Protein AF-A0A0F5JV69-F1 (afdb_monomer_lite)

Sequence (349 aa):
MDEPIENAELAGDNQPEMTLREELEKNLDEIRGRQESEADSSGSANNTAEEEGEQRQQKPVTTESPADKSVADQPDKTVAPTPAAKAPESWSAAEKTVWEKIPPEAQAAIARREADIHRGFEKMGQDAAAGRKFNEAINPYLPIIRAEGGDPVRAVSDLLNTAYVLRTATPERKVALFNQIAQQYNVDLSQVAQYQPRQVDPEVLHLRQQLEQVQGHLAGQHQEQVQHTQAEINRQIQAFSSDPKNEFFDQVREHMGVLIANNLASNLEQAYEQACYANPEVRSMLEQRSAAAAEAKRQEDARVKANAKRRAGSSINGSPGANVPSPAGNQNLSLRDELRANLRAATAS

Foldseek 3Di:
DDDDDDDDDDDDPPPPPDPPVNVVVVVVVVVVVVVVVVVPPPDDDDDDDDDDDDDDDDDDDDDDDDDDDDDDDDDDPPPDDDPQAQDDPPDDPVVNVCSVVDDSVVSVVVNVVSVVVVVVVVVVVVVVVVVVVLCVVCVVVVVVCVVVVHDSVVVVVVVVVLVVCCPPPDPVSVVVSVVVVCVVVVNDVVVVVVDDPPPDPVVVVVVVVVVVVVVVVVVVVVVVVVVVVVVVVVVVLVVLCPDPVLVCCVVQVVQLVVCVVVVVDPDSVRSSVVSCCVDPVSVVVVVVVVVVVVVVVVVVVVVVVVVVVVVVVVVPDDDDDDDDDDDDDDPDDDPVVVVVVVVVVVVPD

Organism: NCBI:txid28092

Radius of gyration: 51.51 Å; chains: 1; bounding box: 136×101×128 Å

pLDDT: mean 75.99, std 22.43, range [24.91, 96.88]

Structure (mmCIF, N/CA/C/O backbone):
data_AF-A0A0F5JV69-F1
#
_entry.id   AF-A0A0F5JV69-F1
#
loop_
_atom_site.group_PDB
_atom_site.id
_atom_site.type_symbol
_atom_site.label_atom_id
_atom_site.label_alt_id
_atom_site.label_comp_id
_atom_site.label_asym_id
_atom_site.label_entity_id
_atom_site.label_seq_id
_atom_site.pdbx_PDB_ins_code
_atom_site.Cartn_x
_atom_site.Cartn_y
_atom_site.Cartn_z
_atom_site.occupancy
_atom_site.B_iso_or_equiv
_atom_site.auth_seq_id
_atom_site.auth_comp_id
_atom_site.auth_asym_id
_atom_site.auth_atom_id
_atom_site.pdbx_PDB_model_num
ATOM 1 N N . MET A 1 1 ? -38.560 -57.505 -4.859 1.00 43.22 1 MET A N 1
ATOM 2 C CA . MET A 1 1 ? -37.185 -56.979 -4.746 1.00 43.22 1 MET A CA 1
ATOM 3 C C . MET A 1 1 ? -37.320 -55.696 -3.934 1.00 43.22 1 MET A C 1
ATOM 5 O O . MET A 1 1 ? -37.397 -54.633 -4.525 1.00 43.22 1 MET A O 1
ATOM 9 N N . ASP A 1 2 ? -37.677 -55.700 -2.651 1.00 37.22 2 ASP A N 1
ATOM 10 C CA . ASP A 1 2 ? -37.188 -56.452 -1.479 1.00 37.22 2 ASP A CA 1
ATOM 11 C C . ASP A 1 2 ? -35.676 -56.349 -1.240 1.00 37.22 2 ASP A C 1
ATOM 13 O O . ASP A 1 2 ? -34.920 -57.152 -1.779 1.00 37.22 2 ASP A O 1
ATOM 17 N N . GLU A 1 3 ? -35.358 -55.336 -0.412 1.00 41.16 3 GLU A N 1
ATOM 18 C CA . GLU A 1 3 ? -34.349 -55.238 0.666 1.00 41.16 3 GLU A CA 1
ATOM 19 C C . GLU A 1 3 ? -32.828 -55.300 0.376 1.00 41.16 3 GLU A C 1
ATOM 21 O O . GLU A 1 3 ? -32.417 -55.917 -0.604 1.00 41.16 3 GLU A O 1
ATOM 26 N N . PRO A 1 4 ? -31.950 -54.781 1.280 1.00 49.47 4 PRO A N 1
ATOM 27 C CA . PRO A 1 4 ? -32.141 -53.792 2.363 1.00 49.47 4 PRO A CA 1
ATOM 28 C C . PRO A 1 4 ? -30.984 -52.761 2.533 1.00 49.47 4 PRO A C 1
ATOM 30 O O . PRO A 1 4 ? -30.012 -52.708 1.788 1.00 49.47 4 PRO A O 1
ATOM 33 N N . ILE A 1 5 ? -31.176 -51.926 3.557 1.00 48.12 5 ILE A N 1
ATOM 34 C CA . ILE A 1 5 ? -30.389 -50.824 4.133 1.00 48.12 5 ILE A CA 1
ATOM 35 C C . ILE A 1 5 ? -28.997 -51.267 4.624 1.00 48.12 5 ILE A C 1
ATOM 37 O O . ILE A 1 5 ? -28.902 -52.286 5.303 1.00 48.12 5 ILE A O 1
ATOM 41 N N . GLU A 1 6 ? -27.963 -50.433 4.444 1.00 41.91 6 GLU A N 1
ATOM 42 C CA . GLU A 1 6 ? -26.776 -50.478 5.310 1.00 41.91 6 GLU A CA 1
ATOM 43 C C . GLU A 1 6 ? -26.309 -49.068 5.712 1.00 41.91 6 GLU A C 1
ATOM 45 O O . GLU A 1 6 ? -26.100 -48.176 4.888 1.00 41.91 6 GLU A O 1
ATOM 50 N N . ASN A 1 7 ? -26.240 -48.885 7.031 1.00 40.28 7 ASN A N 1
ATOM 51 C CA . ASN A 1 7 ? -25.798 -47.705 7.762 1.00 40.28 7 ASN A CA 1
ATOM 52 C C . ASN A 1 7 ? -24.326 -47.377 7.478 1.00 40.28 7 ASN A C 1
ATOM 54 O O . ASN A 1 7 ? -23.484 -48.269 7.512 1.00 40.28 7 ASN A O 1
ATOM 58 N N . ALA A 1 8 ? -23.994 -46.091 7.363 1.00 39.00 8 ALA A N 1
ATOM 59 C CA . ALA A 1 8 ? -22.624 -45.612 7.535 1.00 39.00 8 ALA A CA 1
ATOM 60 C C . ALA A 1 8 ? -22.608 -44.492 8.583 1.00 39.00 8 ALA A C 1
ATOM 62 O O . ALA A 1 8 ? -22.725 -43.308 8.271 1.00 39.00 8 ALA A O 1
ATOM 63 N N . GLU A 1 9 ? -22.496 -44.905 9.842 1.00 37.09 9 GLU A N 1
ATOM 64 C CA . GLU A 1 9 ? -22.115 -44.065 10.973 1.00 37.09 9 GLU A CA 1
ATOM 65 C C . GLU A 1 9 ? -20.653 -44.390 11.340 1.00 37.09 9 GLU A C 1
ATOM 67 O O . GLU A 1 9 ? -20.266 -45.557 11.325 1.00 37.09 9 GLU A O 1
ATOM 72 N N . LEU A 1 10 ? -19.891 -43.349 11.707 1.00 37.12 10 LEU A N 1
ATOM 73 C CA . LEU A 1 10 ? -18.581 -43.348 12.393 1.00 37.12 10 LEU A CA 1
ATOM 74 C C . LEU A 1 10 ? -17.304 -43.742 11.622 1.00 37.12 10 LEU A C 1
ATOM 76 O O . LEU A 1 10 ? -16.984 -44.913 11.469 1.00 37.12 10 LEU A O 1
ATOM 80 N N . ALA A 1 11 ? -16.487 -42.726 11.316 1.00 36.19 11 ALA A N 1
ATOM 81 C CA . ALA A 1 11 ? -15.060 -42.599 11.681 1.00 36.19 11 ALA A CA 1
ATOM 82 C C . ALA A 1 11 ? -14.537 -41.325 10.980 1.00 36.19 11 ALA A C 1
ATOM 84 O O . ALA A 1 11 ? -14.525 -41.248 9.762 1.00 36.19 11 ALA A O 1
ATOM 85 N N . GLY A 1 12 ? -14.222 -40.223 11.660 1.00 33.22 12 GLY A N 1
ATOM 86 C CA . GLY A 1 12 ? -13.137 -40.193 12.630 1.00 33.22 12 GLY A CA 1
ATOM 87 C C . GLY A 1 12 ? -11.807 -40.388 11.903 1.00 33.22 12 GLY A C 1
ATOM 88 O O . GLY A 1 12 ? -11.137 -41.380 12.166 1.00 33.22 12 GLY A O 1
ATOM 89 N N . ASP A 1 13 ? -11.460 -39.495 10.969 1.00 36.66 13 ASP A N 1
ATOM 90 C CA . ASP A 1 13 ? -10.144 -39.477 10.317 1.00 36.66 13 ASP A CA 1
ATOM 91 C C . ASP A 1 13 ? -9.103 -38.985 11.334 1.00 36.66 13 ASP A C 1
ATOM 93 O O . ASP A 1 13 ? -8.670 -37.838 11.347 1.00 36.66 13 ASP A O 1
ATOM 97 N N . ASN A 1 14 ? -8.800 -39.859 12.291 1.00 43.66 14 ASN A N 1
ATOM 98 C CA . ASN A 1 14 ? -7.673 -39.748 13.195 1.00 43.66 14 ASN A CA 1
ATOM 99 C C . ASN A 1 14 ? -6.523 -40.517 12.539 1.00 43.66 14 ASN A C 1
ATOM 101 O O . ASN A 1 14 ? -6.191 -41.632 12.946 1.00 43.66 14 ASN A O 1
ATOM 105 N N . GLN A 1 15 ? -5.969 -39.947 11.465 1.00 42.88 15 GLN A N 1
ATOM 106 C CA . GLN A 1 15 ? -4.631 -40.330 11.032 1.00 42.88 15 GLN A CA 1
ATOM 107 C C . GLN A 1 15 ? -3.688 -39.973 12.186 1.00 42.88 15 GLN A C 1
ATOM 109 O O . GLN A 1 15 ? -3.739 -38.834 12.657 1.00 42.88 15 GLN A O 1
ATOM 114 N N . PRO A 1 16 ? -2.858 -40.906 12.682 1.00 49.44 16 PRO A N 1
ATOM 115 C CA . PRO A 1 16 ? -1.854 -40.550 13.668 1.00 49.44 16 PRO A CA 1
ATOM 116 C C . PRO A 1 16 ? -0.954 -39.501 13.018 1.00 49.44 16 PRO A C 1
ATOM 118 O O . PRO A 1 16 ? -0.327 -39.783 11.998 1.00 49.44 16 PRO A O 1
ATOM 121 N N . GLU A 1 17 ? -0.940 -38.281 13.560 1.00 47.28 17 GLU A N 1
ATOM 122 C CA . GLU A 1 17 ? 0.010 -37.259 13.133 1.00 47.28 17 GLU A CA 1
ATOM 123 C C . GLU A 1 17 ? 1.410 -37.863 13.262 1.00 47.28 17 GLU A C 1
ATOM 125 O O . GLU A 1 17 ? 1.901 -38.093 14.372 1.00 47.28 17 GLU A O 1
ATOM 130 N N . MET A 1 18 ? 2.021 -38.202 12.123 1.00 55.84 18 MET A N 1
ATOM 131 C CA . MET A 1 18 ? 3.407 -38.644 12.086 1.00 55.84 18 MET A CA 1
ATOM 132 C C . MET A 1 18 ? 4.217 -37.544 12.749 1.00 55.84 18 MET A C 1
ATOM 134 O O . MET A 1 18 ? 4.166 -36.380 12.349 1.00 55.84 18 MET A O 1
ATOM 138 N N . THR A 1 19 ? 4.920 -37.895 13.821 1.00 72.31 19 THR A N 1
ATOM 139 C CA . THR A 1 19 ? 5.733 -36.903 14.514 1.00 72.31 19 THR A CA 1
ATOM 140 C C . THR A 1 19 ? 6.763 -36.363 13.523 1.00 72.31 19 THR A C 1
ATOM 142 O O . THR A 1 19 ? 7.304 -37.125 12.726 1.00 72.31 19 THR A O 1
ATOM 145 N N . LEU A 1 20 ? 7.066 -35.062 13.580 1.00 58.81 20 LEU A N 1
ATOM 146 C CA . LEU A 1 20 ? 8.027 -34.376 12.691 1.00 58.81 20 LEU A CA 1
ATOM 147 C C . LEU A 1 20 ? 9.348 -35.140 12.482 1.00 58.81 20 LEU A C 1
ATOM 149 O O . LEU A 1 20 ? 10.023 -34.980 11.470 1.00 58.81 20 LEU A O 1
ATOM 153 N N . ARG A 1 21 ? 9.727 -35.978 13.450 1.00 62.47 21 ARG A N 1
ATOM 154 C CA . ARG A 1 21 ? 10.909 -36.833 13.398 1.00 62.47 21 ARG A CA 1
ATOM 155 C C . ARG A 1 21 ? 10.786 -37.983 12.393 1.00 62.47 21 ARG A C 1
ATOM 157 O O . ARG A 1 21 ? 11.752 -38.268 11.701 1.00 62.47 21 ARG A O 1
ATOM 164 N N . GLU A 1 22 ? 9.617 -38.597 12.299 1.00 70.50 22 GLU A N 1
ATOM 165 C CA . GLU A 1 22 ? 9.311 -39.715 11.400 1.00 70.50 22 GLU A CA 1
ATOM 166 C C . GLU A 1 22 ? 9.183 -39.230 9.944 1.00 70.50 22 GLU A C 1
ATOM 168 O O . GLU A 1 22 ? 9.648 -39.880 9.009 1.00 70.50 22 GLU A O 1
ATOM 173 N N . GLU A 1 23 ? 8.662 -38.013 9.753 1.00 72.75 23 GLU A N 1
ATOM 174 C CA . GLU A 1 23 ? 8.606 -37.350 8.445 1.00 72.75 23 GLU A CA 1
ATOM 175 C C . GLU A 1 23 ? 9.997 -36.909 7.951 1.00 72.75 23 GLU A C 1
ATOM 177 O O . GLU A 1 23 ? 10.306 -37.010 6.761 1.00 72.75 23 GLU A O 1
ATOM 182 N N . LEU A 1 24 ? 10.877 -36.474 8.859 1.00 69.38 24 LEU A N 1
ATOM 183 C CA . LEU A 1 24 ? 12.274 -36.161 8.539 1.00 69.38 24 LEU A CA 1
ATOM 184 C C . LEU A 1 24 ? 13.087 -37.411 8.184 1.00 69.38 24 LEU A C 1
ATOM 186 O O . LEU A 1 24 ? 13.913 -37.354 7.276 1.00 69.38 24 LEU A O 1
ATOM 190 N N . GLU A 1 25 ? 12.850 -38.529 8.869 1.00 76.44 25 GLU A N 1
ATOM 191 C CA . GLU A 1 25 ? 13.556 -39.790 8.618 1.00 76.44 25 GLU A CA 1
ATOM 192 C C . GLU A 1 25 ? 13.171 -40.370 7.247 1.00 76.44 25 GLU A C 1
ATOM 194 O O . GLU A 1 25 ? 14.045 -40.696 6.446 1.00 76.44 25 GLU A O 1
ATOM 199 N N . LYS A 1 26 ? 11.878 -40.330 6.895 1.00 76.00 26 LYS A N 1
ATOM 200 C CA . LYS A 1 26 ? 11.390 -40.735 5.569 1.00 76.00 26 LYS A CA 1
ATOM 201 C C . LYS A 1 26 ? 11.943 -39.867 4.430 1.00 76.00 26 LYS A C 1
ATOM 203 O O . LYS A 1 26 ? 12.357 -40.393 3.399 1.00 76.00 26 LYS A O 1
ATOM 208 N N . ASN A 1 27 ? 11.988 -38.546 4.617 1.00 74.06 27 ASN A N 1
ATOM 209 C CA . ASN A 1 27 ? 12.562 -37.635 3.621 1.00 74.06 27 ASN A CA 1
ATOM 210 C C . ASN A 1 27 ? 14.077 -37.844 3.449 1.00 74.06 27 ASN A C 1
ATOM 212 O O . ASN A 1 27 ? 14.602 -37.701 2.345 1.00 74.06 27 ASN A O 1
ATOM 216 N N . LEU A 1 28 ? 14.793 -38.193 4.522 1.00 77.38 28 LEU A N 1
ATOM 217 C CA . LEU A 1 28 ? 16.230 -38.453 4.455 1.00 77.38 28 LEU A CA 1
ATOM 218 C C . LEU A 1 28 ? 16.539 -39.770 3.728 1.00 77.38 28 LEU A C 1
ATOM 220 O O . LEU A 1 28 ? 17.477 -39.815 2.928 1.00 77.38 28 LEU A O 1
ATOM 224 N N . ASP A 1 29 ? 15.729 -40.806 3.947 1.00 75.44 29 ASP A N 1
ATOM 225 C CA . ASP A 1 29 ? 15.858 -42.084 3.243 1.00 75.44 29 ASP A CA 1
ATOM 226 C C . ASP A 1 29 ? 15.538 -41.957 1.742 1.00 75.44 29 ASP A C 1
ATOM 228 O O . ASP A 1 29 ? 16.239 -42.543 0.914 1.00 75.44 29 ASP A O 1
ATOM 232 N N . GLU A 1 30 ? 14.567 -41.121 1.352 1.00 74.50 30 GLU A N 1
ATOM 233 C CA . GLU A 1 30 ? 14.290 -40.824 -0.065 1.00 74.50 30 GLU A CA 1
ATOM 234 C C . GLU A 1 30 ? 15.450 -40.090 -0.759 1.00 74.50 30 GLU A C 1
ATOM 236 O O . GLU A 1 30 ? 15.783 -40.386 -1.912 1.00 74.50 30 GLU A O 1
ATOM 241 N N . ILE A 1 31 ? 16.115 -39.164 -0.060 1.00 71.44 31 ILE A N 1
ATOM 242 C CA . ILE A 1 31 ? 17.292 -38.458 -0.590 1.00 71.44 31 ILE A CA 1
ATOM 243 C C . ILE A 1 31 ? 18.477 -39.420 -0.736 1.00 71.44 31 ILE A C 1
ATOM 245 O O . ILE A 1 31 ? 19.193 -39.372 -1.741 1.00 71.44 31 ILE A O 1
ATOM 249 N N . ARG A 1 32 ? 18.662 -40.330 0.226 1.00 72.62 32 ARG A N 1
ATOM 250 C CA . ARG A 1 32 ? 19.730 -41.334 0.187 1.00 72.62 32 ARG A CA 1
ATOM 251 C C . ARG A 1 32 ? 19.536 -42.336 -0.950 1.00 72.62 32 ARG A C 1
ATOM 253 O O . ARG A 1 32 ? 20.484 -42.598 -1.687 1.00 72.62 32 ARG A O 1
ATOM 260 N N . GLY A 1 33 ? 18.306 -42.814 -1.152 1.00 63.38 33 GLY A N 1
ATOM 261 C CA . GLY A 1 33 ? 17.970 -43.702 -2.269 1.00 63.38 33 GLY A CA 1
ATOM 262 C C . GLY A 1 33 ? 18.190 -43.052 -3.639 1.00 63.38 33 GLY A C 1
ATOM 263 O O . GLY A 1 33 ? 18.584 -43.723 -4.592 1.00 63.38 33 GLY A O 1
ATOM 264 N N . ARG A 1 34 ? 18.015 -41.727 -3.740 1.00 65.38 34 ARG A N 1
ATOM 265 C CA . ARG A 1 34 ? 18.288 -40.979 -4.974 1.00 65.38 34 ARG A CA 1
ATOM 266 C C . ARG A 1 34 ? 19.793 -40.792 -5.221 1.00 65.38 34 ARG A C 1
ATOM 268 O O . ARG A 1 34 ? 20.224 -40.922 -6.365 1.00 65.38 34 ARG A O 1
ATOM 275 N N . GLN A 1 35 ? 20.603 -40.593 -4.177 1.00 53.72 35 GLN A N 1
ATOM 276 C CA . GLN A 1 35 ? 22.065 -40.507 -4.307 1.00 53.72 35 GLN A CA 1
ATOM 277 C C . GLN A 1 35 ? 22.728 -41.838 -4.691 1.00 53.72 35 GLN A C 1
ATOM 279 O O . GLN A 1 35 ? 23.684 -41.831 -5.465 1.00 53.72 35 GLN A O 1
ATOM 284 N N . GLU A 1 36 ? 22.221 -42.976 -4.210 1.00 52.22 36 GLU A N 1
ATOM 285 C CA . GLU A 1 36 ? 22.741 -44.291 -4.619 1.00 52.22 36 GLU A CA 1
ATOM 286 C C . GLU A 1 36 ? 22.400 -44.612 -6.086 1.00 52.22 36 GLU A C 1
ATOM 288 O O . GLU A 1 36 ? 23.199 -45.242 -6.774 1.00 52.22 36 GLU A O 1
ATOM 293 N N . SER A 1 37 ? 21.284 -44.088 -6.614 1.00 49.53 37 SER A N 1
ATOM 294 C CA . SER A 1 37 ? 20.909 -44.253 -8.030 1.00 49.53 37 SER A CA 1
ATOM 295 C C . SER A 1 37 ? 21.714 -43.391 -9.019 1.00 49.53 37 SER A C 1
ATOM 297 O O . SER A 1 37 ? 21.803 -43.734 -10.196 1.00 49.53 37 SER A O 1
ATOM 299 N N . GLU A 1 38 ? 22.338 -42.299 -8.562 1.00 48.31 38 GLU A N 1
ATOM 300 C CA . GLU A 1 38 ? 23.159 -41.411 -9.406 1.00 48.31 38 GLU A CA 1
ATOM 301 C C . GLU A 1 38 ? 24.642 -41.825 -9.463 1.00 48.31 38 GLU A C 1
ATOM 303 O O . GLU A 1 38 ? 25.359 -41.422 -10.382 1.00 48.31 38 GLU A O 1
ATOM 308 N N . ALA A 1 39 ? 25.108 -42.670 -8.535 1.00 42.69 39 ALA A N 1
ATOM 309 C CA . ALA A 1 39 ? 26.498 -43.131 -8.488 1.00 42.69 39 ALA A CA 1
ATOM 310 C C . ALA A 1 39 ? 26.830 -44.240 -9.513 1.00 42.69 39 ALA A C 1
ATOM 312 O O . ALA A 1 39 ? 27.995 -44.387 -9.876 1.00 42.69 39 ALA A O 1
ATOM 313 N N . ASP A 1 40 ? 25.832 -44.965 -10.034 1.00 42.12 40 ASP A N 1
ATOM 314 C CA . ASP A 1 40 ? 26.028 -46.081 -10.981 1.00 42.12 40 ASP A CA 1
ATOM 315 C C . ASP A 1 40 ? 25.957 -45.677 -12.473 1.00 42.12 40 ASP A C 1
ATOM 317 O O . ASP A 1 40 ? 26.168 -46.510 -13.355 1.00 42.12 40 ASP A O 1
ATOM 321 N N . SER A 1 41 ? 25.701 -44.400 -12.800 1.00 41.44 41 SER A N 1
ATOM 322 C CA . SER A 1 41 ? 25.487 -43.957 -14.195 1.00 41.44 41 SER A CA 1
ATOM 323 C C . SER A 1 41 ? 26.636 -43.148 -14.827 1.00 41.44 41 SER A C 1
ATOM 325 O O . SER A 1 41 ? 26.516 -42.740 -15.984 1.00 41.44 41 SER A O 1
ATOM 327 N N . SER A 1 42 ? 27.761 -42.920 -14.139 1.00 37.41 42 SER A N 1
ATOM 328 C CA . SER A 1 42 ? 28.907 -42.179 -14.704 1.00 37.41 42 SER A CA 1
ATOM 329 C C . SER A 1 42 ? 30.132 -43.075 -14.870 1.00 37.41 42 SER A C 1
ATOM 331 O O . SER A 1 42 ? 31.095 -43.028 -14.108 1.00 37.41 42 SER A O 1
ATOM 333 N N . GLY A 1 43 ? 30.078 -43.928 -15.890 1.00 37.75 43 GLY A N 1
ATOM 334 C CA . GLY A 1 43 ? 31.174 -44.817 -16.245 1.00 37.75 43 GLY A CA 1
ATOM 335 C C . GLY A 1 43 ? 31.104 -45.289 -17.689 1.00 37.75 43 GLY A C 1
ATOM 336 O O . GLY A 1 43 ? 31.003 -46.487 -17.908 1.00 37.75 43 GLY A O 1
ATOM 337 N N . SER A 1 44 ? 31.139 -44.384 -18.679 1.00 30.81 44 SER A N 1
ATOM 338 C CA . SER A 1 44 ? 31.589 -44.721 -20.044 1.00 30.81 44 SER A CA 1
ATOM 339 C C . SER A 1 44 ? 31.694 -43.501 -20.973 1.00 30.81 44 SER A C 1
ATOM 341 O O . SER A 1 44 ? 30.879 -42.592 -20.882 1.00 30.81 44 SER A O 1
ATOM 343 N N . ALA A 1 45 ? 32.624 -43.592 -21.934 1.00 30.30 45 ALA A N 1
ATOM 344 C CA . ALA A 1 45 ? 32.854 -42.742 -23.118 1.00 30.30 45 ALA A CA 1
ATOM 345 C C . ALA A 1 45 ? 33.630 -41.425 -22.871 1.00 30.30 45 ALA A C 1
ATOM 347 O O . ALA A 1 45 ? 33.070 -40.450 -22.393 1.00 30.30 45 ALA A O 1
ATOM 348 N N . ASN A 1 46 ? 34.956 -41.338 -23.031 1.00 30.58 46 ASN A N 1
ATOM 349 C CA . ASN A 1 46 ? 35.892 -41.639 -24.135 1.00 30.58 46 ASN A CA 1
ATOM 350 C C . ASN A 1 46 ? 36.270 -40.394 -24.974 1.00 30.58 46 ASN A C 1
ATOM 352 O O . ASN A 1 46 ? 35.429 -39.689 -25.519 1.00 30.58 46 ASN A O 1
ATOM 356 N N . ASN A 1 47 ? 37.591 -40.217 -25.025 1.00 32.25 47 ASN A N 1
ATOM 357 C CA . ASN A 1 47 ? 38.486 -39.378 -25.821 1.00 32.25 47 ASN A CA 1
ATOM 358 C C . ASN A 1 47 ? 38.025 -38.903 -27.209 1.00 32.25 47 ASN A C 1
ATOM 360 O O . ASN A 1 47 ? 37.442 -39.684 -27.956 1.00 32.25 47 ASN A O 1
ATOM 364 N N . THR A 1 48 ? 38.453 -37.683 -27.581 1.00 26.42 48 THR A N 1
ATOM 365 C CA . THR A 1 48 ? 39.132 -37.229 -28.835 1.00 26.42 48 THR A CA 1
ATOM 366 C C . THR A 1 48 ? 39.262 -35.692 -28.700 1.00 26.42 48 THR A C 1
ATOM 368 O O . THR A 1 48 ? 38.253 -35.040 -28.472 1.00 26.42 48 THR A O 1
ATOM 371 N N . ALA A 1 49 ? 40.431 -35.045 -28.659 1.00 27.22 49 ALA A N 1
ATOM 372 C CA . ALA A 1 49 ? 41.344 -34.775 -29.771 1.00 27.22 49 ALA A CA 1
ATOM 373 C C . ALA A 1 49 ? 42.617 -34.045 -29.266 1.00 27.22 49 ALA A C 1
ATOM 375 O O . ALA A 1 49 ? 42.583 -33.461 -28.188 1.00 27.22 49 ALA A O 1
ATOM 376 N N . GLU A 1 50 ? 43.640 -34.003 -30.133 1.00 28.78 50 GLU A N 1
ATOM 377 C CA . GLU A 1 50 ? 44.826 -33.114 -30.170 1.00 28.78 50 GLU A CA 1
ATOM 378 C C . GLU A 1 50 ? 46.180 -33.718 -29.742 1.00 28.78 50 GLU A C 1
ATOM 380 O O . GLU A 1 50 ? 46.589 -33.667 -28.588 1.00 28.78 50 GLU A O 1
ATOM 385 N N . GLU A 1 51 ? 46.925 -34.194 -30.749 1.00 29.73 51 GLU A N 1
ATOM 386 C CA . GLU A 1 51 ? 48.392 -34.251 -30.766 1.00 29.73 51 GLU A CA 1
ATOM 387 C C . GLU A 1 51 ? 48.900 -33.798 -32.145 1.00 29.73 51 GLU A C 1
ATOM 389 O O . GLU A 1 51 ? 48.632 -34.462 -33.142 1.00 29.73 51 GLU A O 1
ATOM 394 N N . GLU A 1 52 ? 49.653 -32.694 -32.184 1.00 30.09 52 GLU A N 1
ATOM 395 C CA . GLU A 1 52 ? 50.892 -32.543 -32.967 1.00 30.09 52 GLU A CA 1
ATOM 396 C C . GLU A 1 52 ? 51.638 -31.282 -32.478 1.00 30.09 52 GLU A C 1
ATOM 398 O O . GLU A 1 52 ? 51.044 -30.206 -32.410 1.00 30.09 52 GLU A O 1
ATOM 403 N N . GLY A 1 53 ? 52.930 -31.384 -32.130 1.00 26.94 53 GLY A N 1
ATOM 404 C CA . GLY A 1 53 ? 53.761 -30.191 -31.887 1.00 26.94 53 GLY A CA 1
ATOM 405 C C . GLY A 1 53 ? 54.875 -30.308 -30.846 1.00 26.94 53 GLY A C 1
ATOM 406 O O . GLY A 1 53 ? 54.885 -29.608 -29.842 1.00 26.94 53 GLY A O 1
ATOM 407 N N . GLU A 1 54 ? 55.827 -31.185 -31.120 1.00 30.72 54 GLU A N 1
ATOM 408 C CA . GLU A 1 54 ? 57.089 -31.448 -30.427 1.00 30.72 54 GLU A CA 1
ATOM 409 C C . GLU A 1 54 ? 57.967 -30.205 -30.130 1.00 30.72 54 GLU A C 1
ATOM 411 O O . GLU A 1 54 ? 58.262 -29.436 -31.040 1.00 30.72 54 GLU A O 1
ATOM 416 N N . GLN A 1 55 ? 58.502 -30.070 -28.902 1.00 30.97 55 GLN A N 1
ATOM 417 C CA . GLN A 1 55 ? 59.955 -29.914 -28.679 1.00 30.97 55 GLN A CA 1
ATOM 418 C C . GLN A 1 55 ? 60.388 -29.988 -27.201 1.00 30.97 55 GLN A C 1
ATOM 420 O O . GLN A 1 55 ? 59.888 -29.317 -26.303 1.00 30.97 55 GLN A O 1
ATOM 425 N N . ARG A 1 56 ? 61.395 -30.845 -27.005 1.00 30.97 56 ARG A N 1
ATOM 426 C CA . ARG A 1 56 ? 62.142 -31.181 -25.788 1.00 30.97 56 ARG A CA 1
ATOM 427 C C . ARG A 1 56 ? 62.956 -30.008 -25.232 1.00 30.97 56 ARG A C 1
ATOM 429 O O . ARG A 1 56 ? 63.609 -29.313 -26.003 1.00 30.97 56 ARG A O 1
ATOM 436 N N . GLN A 1 57 ? 63.140 -29.987 -23.907 1.00 33.72 57 GLN A N 1
ATOM 437 C CA . GLN A 1 57 ? 64.478 -29.968 -23.292 1.00 33.72 57 GLN A CA 1
ATOM 438 C C . GLN A 1 57 ? 64.453 -30.424 -21.820 1.00 33.72 57 GLN A C 1
ATOM 440 O O . GLN A 1 57 ? 63.419 -30.423 -21.161 1.00 33.72 57 GLN A O 1
ATOM 445 N N . GLN A 1 58 ? 65.589 -30.953 -21.369 1.00 32.88 58 GLN A N 1
ATOM 446 C CA . GLN A 1 58 ? 65.741 -31.943 -20.302 1.00 32.88 58 GLN A CA 1
ATOM 447 C C . GLN A 1 58 ? 66.157 -31.337 -18.942 1.00 32.88 58 GLN A C 1
ATOM 449 O O . GLN A 1 58 ? 66.938 -30.397 -18.884 1.00 32.88 58 GLN A O 1
ATOM 454 N N . LYS A 1 59 ? 65.624 -31.963 -17.878 1.00 36.31 59 LYS A N 1
ATOM 455 C CA . LYS A 1 59 ? 66.143 -32.289 -16.520 1.00 36.31 59 LYS A CA 1
ATOM 456 C C . LYS A 1 59 ? 67.660 -32.076 -16.243 1.00 36.31 59 LYS A C 1
ATOM 458 O O . LYS A 1 59 ? 68.444 -32.226 -17.174 1.00 36.31 59 LYS A O 1
ATOM 463 N N . PRO A 1 60 ? 68.105 -31.891 -14.968 1.00 39.91 60 PRO A N 1
ATOM 464 C CA . PRO A 1 60 ? 67.893 -32.915 -13.931 1.00 39.91 60 PRO A CA 1
ATOM 465 C C . PRO A 1 60 ? 67.649 -32.471 -12.477 1.00 39.91 60 PRO A C 1
ATOM 467 O O . PRO A 1 60 ? 67.919 -31.357 -12.047 1.00 39.91 60 PRO A O 1
ATOM 470 N N . VAL A 1 61 ? 67.130 -33.452 -11.737 1.00 31.88 61 VAL A N 1
ATOM 471 C CA . VAL A 1 61 ? 67.061 -33.564 -10.278 1.00 31.88 61 VAL A CA 1
ATOM 472 C C . VAL A 1 61 ? 68.356 -34.220 -9.797 1.00 31.88 61 VAL A C 1
ATOM 474 O O . VAL A 1 61 ? 68.714 -35.253 -10.358 1.00 31.88 61 VAL A O 1
ATOM 477 N N . THR A 1 62 ? 68.966 -33.704 -8.725 1.00 24.91 62 THR A N 1
ATOM 478 C CA . THR A 1 62 ? 69.791 -34.506 -7.805 1.00 24.91 62 THR A CA 1
ATOM 479 C C . THR A 1 62 ? 69.568 -34.047 -6.365 1.00 24.91 62 THR A C 1
ATOM 481 O O . THR A 1 62 ? 69.714 -32.877 -6.025 1.00 24.91 62 THR A O 1
ATOM 484 N N . THR A 1 63 ? 69.179 -35.027 -5.561 1.00 28.33 63 THR A N 1
ATOM 485 C CA . THR A 1 63 ? 69.095 -35.109 -4.104 1.00 28.33 63 THR A CA 1
ATOM 486 C C . THR A 1 63 ? 70.465 -34.947 -3.443 1.00 28.33 63 THR A C 1
ATOM 488 O O . THR A 1 63 ? 71.397 -35.597 -3.893 1.00 28.33 63 THR A O 1
ATOM 491 N N . GLU A 1 64 ? 70.567 -34.221 -2.324 1.00 32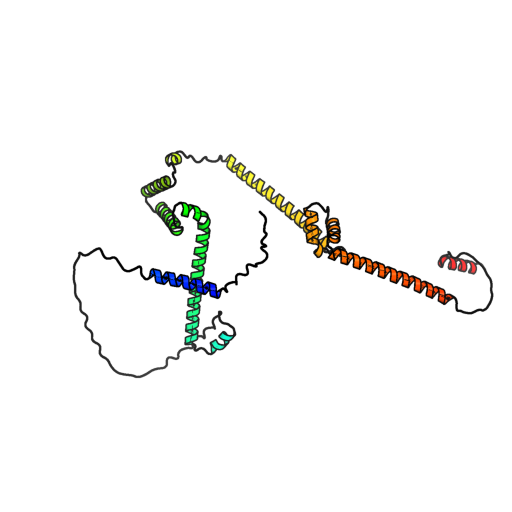.69 64 GLU A N 1
ATOM 492 C CA . GLU A 1 64 ? 71.400 -34.643 -1.183 1.00 32.69 64 GLU A CA 1
ATOM 493 C C . GLU A 1 64 ? 71.061 -33.851 0.092 1.00 32.69 64 GLU A C 1
ATOM 495 O O . GLU A 1 64 ? 71.105 -32.624 0.139 1.00 32.69 64 GLU A O 1
ATOM 500 N N . SER A 1 65 ? 70.689 -34.602 1.128 1.00 31.77 65 SER A N 1
ATOM 501 C CA . SER A 1 65 ? 70.723 -34.201 2.534 1.00 31.77 65 SER A CA 1
ATOM 502 C C . SER A 1 65 ? 72.117 -34.519 3.086 1.00 31.77 65 SER A C 1
ATOM 504 O O . SER A 1 65 ? 72.755 -35.458 2.606 1.00 31.77 65 SER A O 1
ATOM 506 N N . PRO A 1 66 ? 72.565 -33.818 4.136 1.00 31.92 66 PRO A N 1
ATOM 507 C CA . PRO A 1 66 ? 72.880 -34.571 5.349 1.00 31.92 66 PRO A CA 1
ATOM 508 C C . PRO A 1 66 ? 72.361 -33.920 6.644 1.00 31.92 66 PRO A C 1
ATOM 510 O O . PRO A 1 66 ? 72.414 -32.706 6.834 1.00 31.92 66 PRO A O 1
ATOM 513 N N . ALA A 1 67 ? 71.900 -34.789 7.548 1.00 30.12 67 ALA A N 1
ATOM 514 C CA . ALA A 1 67 ? 71.807 -34.590 9.000 1.00 30.12 67 ALA A CA 1
ATOM 515 C C . ALA A 1 67 ? 73.218 -34.299 9.596 1.00 30.12 67 ALA A C 1
ATOM 517 O O . ALA A 1 67 ? 74.214 -34.531 8.923 1.00 30.12 67 ALA A O 1
ATOM 518 N N . ASP A 1 68 ? 73.470 -33.828 10.820 1.00 30.31 68 ASP A N 1
ATOM 519 C CA . ASP A 1 68 ? 72.817 -33.983 12.122 1.00 30.31 68 ASP A CA 1
ATOM 520 C C . ASP A 1 68 ? 73.593 -33.111 13.161 1.00 30.31 68 ASP A C 1
ATOM 522 O O . ASP A 1 68 ? 74.771 -32.817 12.960 1.00 30.31 68 ASP A O 1
ATOM 526 N N . LYS A 1 69 ? 72.959 -32.843 14.316 1.00 31.02 69 LYS A N 1
ATOM 527 C CA . LYS A 1 69 ? 73.486 -32.408 15.640 1.00 31.02 69 LYS A CA 1
ATOM 528 C C . LYS A 1 69 ? 73.942 -30.952 15.836 1.00 31.02 69 LYS A C 1
ATOM 530 O O . LYS A 1 69 ? 75.057 -30.578 15.507 1.00 31.02 69 LYS A O 1
ATOM 535 N N . SER A 1 70 ? 73.202 -30.182 16.637 1.00 27.14 70 SER A N 1
ATOM 536 C CA . SER A 1 70 ? 73.227 -30.309 18.105 1.00 27.14 70 SER A CA 1
ATOM 537 C C . SER A 1 70 ? 72.305 -29.287 18.779 1.00 27.14 70 SER A C 1
ATOM 539 O O . SER A 1 70 ? 72.224 -28.126 18.397 1.00 27.14 70 SER A O 1
ATOM 541 N N . VAL A 1 71 ? 71.651 -29.796 19.815 1.00 36.03 71 VAL A N 1
ATOM 542 C CA . VAL A 1 71 ? 70.833 -29.182 20.865 1.00 36.03 71 VAL A CA 1
ATOM 543 C C . VAL A 1 71 ? 71.540 -28.042 21.624 1.00 36.03 71 VAL A C 1
ATOM 545 O O . VAL A 1 71 ? 72.769 -28.041 21.707 1.00 36.03 71 VAL A O 1
ATOM 548 N N . ALA A 1 72 ? 70.697 -27.213 22.268 1.00 31.81 72 ALA A N 1
ATOM 549 C CA . ALA A 1 72 ? 70.907 -26.160 23.282 1.00 31.81 72 ALA A CA 1
ATOM 550 C C . ALA A 1 72 ? 70.768 -24.744 22.687 1.00 31.81 72 ALA A C 1
ATOM 552 O O . ALA A 1 72 ? 71.416 -24.421 21.705 1.00 31.81 72 ALA A O 1
ATOM 553 N N . ASP A 1 73 ? 69.937 -23.830 23.177 1.00 30.11 73 ASP A N 1
ATOM 554 C CA . ASP A 1 73 ? 69.231 -23.710 24.449 1.00 30.11 73 ASP A CA 1
ATOM 555 C C . ASP A 1 73 ? 68.090 -22.690 24.244 1.00 30.11 73 ASP A C 1
ATOM 557 O O . ASP A 1 73 ? 68.204 -21.787 23.407 1.00 30.11 73 ASP A O 1
ATOM 561 N N . GLN A 1 74 ? 66.981 -22.834 24.969 1.00 33.88 74 GLN A N 1
ATOM 562 C CA . GLN A 1 74 ? 65.931 -21.811 24.991 1.00 33.88 74 GLN A CA 1
ATOM 563 C C . GLN A 1 74 ? 66.470 -20.532 25.645 1.00 33.88 74 GLN A C 1
ATOM 565 O O . GLN A 1 74 ? 67.211 -20.586 26.624 1.00 33.88 74 GLN A O 1
ATOM 570 N N . PRO A 1 75 ? 65.951 -19.374 25.222 1.00 36.88 75 PRO A N 1
ATOM 571 C CA . PRO A 1 75 ? 65.359 -18.512 26.224 1.00 36.88 75 PRO A CA 1
ATOM 572 C C . PRO A 1 75 ? 63.883 -18.329 25.901 1.00 36.88 75 PRO A C 1
ATOM 574 O O . PRO A 1 75 ? 63.499 -17.761 24.877 1.00 36.88 75 PRO A O 1
ATOM 577 N N . ASP A 1 76 ? 63.087 -18.894 26.802 1.00 42.50 76 ASP A N 1
ATOM 578 C CA . ASP A 1 76 ? 61.802 -18.410 27.284 1.00 42.50 76 ASP A CA 1
ATOM 579 C C . ASP A 1 76 ? 61.334 -17.102 26.616 1.00 42.50 76 ASP A C 1
ATOM 581 O O . ASP A 1 76 ? 61.666 -15.989 27.032 1.00 42.50 76 ASP A O 1
ATOM 585 N N . LYS A 1 77 ? 60.547 -17.238 25.543 1.00 39.62 77 LYS A N 1
ATOM 586 C CA . LYS A 1 77 ? 59.617 -16.187 25.142 1.00 39.62 77 LYS A CA 1
ATOM 587 C C . LYS A 1 77 ? 58.301 -16.493 25.823 1.00 39.62 77 LYS A C 1
ATOM 589 O O . LYS A 1 77 ? 57.468 -17.223 25.292 1.00 39.62 77 LYS A O 1
ATOM 594 N N . THR A 1 78 ? 58.155 -15.883 26.993 1.00 35.41 78 THR A N 1
ATOM 595 C CA . THR A 1 78 ? 56.897 -15.572 27.661 1.00 35.41 78 THR A CA 1
ATOM 596 C C . THR A 1 78 ? 55.793 -15.365 26.624 1.00 35.41 78 THR A C 1
ATOM 598 O O . THR A 1 78 ? 55.760 -14.356 25.914 1.00 35.41 78 THR A O 1
ATOM 601 N N . VAL A 1 79 ? 54.898 -16.346 26.516 1.00 42.78 79 VAL A N 1
ATOM 602 C CA . VAL A 1 79 ? 53.644 -16.197 25.782 1.00 42.78 79 VAL A CA 1
ATOM 603 C C . VAL A 1 79 ? 52.845 -15.166 26.565 1.00 42.78 79 VAL A C 1
ATOM 605 O O . VAL A 1 79 ? 52.338 -15.445 27.650 1.00 42.78 79 VAL A O 1
ATOM 608 N N . ALA A 1 80 ? 52.803 -13.938 26.052 1.00 42.78 80 ALA A N 1
ATOM 609 C CA . ALA A 1 80 ? 51.888 -12.925 26.548 1.00 42.78 80 ALA A CA 1
ATOM 610 C C . ALA A 1 80 ? 50.467 -13.524 26.551 1.00 42.78 80 ALA A C 1
ATOM 612 O O . ALA A 1 80 ? 50.099 -14.196 25.581 1.00 42.78 80 ALA A O 1
ATOM 613 N N . PRO A 1 81 ? 49.677 -13.333 27.622 1.00 45.75 81 PRO A N 1
ATOM 614 C CA . PRO A 1 81 ? 48.374 -13.963 27.739 1.00 45.75 81 PRO A CA 1
ATOM 615 C C . PRO A 1 81 ? 47.510 -13.497 26.569 1.00 45.75 81 PRO A C 1
ATOM 617 O O . PRO A 1 81 ? 47.250 -12.305 26.402 1.00 45.75 81 PRO A O 1
ATOM 620 N N . THR A 1 82 ? 47.100 -14.448 25.729 1.00 53.25 82 THR A N 1
ATOM 621 C CA . THR A 1 82 ? 46.069 -14.192 24.723 1.00 53.25 82 THR A CA 1
ATOM 622 C C . THR A 1 82 ? 44.826 -13.752 25.498 1.00 53.25 82 THR A C 1
ATOM 624 O O . THR A 1 82 ? 44.471 -14.439 26.460 1.00 53.25 82 THR A O 1
ATOM 627 N N . PRO A 1 83 ? 44.205 -12.602 25.178 1.00 54.19 83 PRO A N 1
ATOM 628 C CA . PRO A 1 83 ? 43.037 -12.142 25.916 1.00 54.19 83 PRO A CA 1
ATOM 629 C C . PRO A 1 83 ? 41.982 -13.248 25.904 1.00 54.19 83 PRO A C 1
ATOM 631 O O . PRO A 1 83 ? 41.671 -13.781 24.838 1.00 54.19 83 PRO A O 1
ATOM 634 N N . ALA A 1 84 ? 41.485 -13.615 27.089 1.00 61.16 84 ALA A N 1
ATOM 635 C CA . ALA A 1 84 ? 40.465 -14.643 27.247 1.00 61.16 84 ALA A CA 1
ATOM 636 C C . ALA A 1 84 ? 39.287 -14.311 26.322 1.00 61.16 84 ALA A C 1
ATOM 638 O O . ALA A 1 84 ? 38.656 -13.255 26.449 1.00 61.16 84 ALA A O 1
ATOM 639 N N . ALA A 1 85 ? 39.048 -15.174 25.334 1.00 70.44 85 ALA A N 1
ATOM 640 C CA . ALA A 1 85 ? 37.927 -15.004 24.427 1.00 70.44 85 ALA A CA 1
ATOM 641 C C . ALA A 1 85 ? 36.637 -15.120 25.247 1.00 70.44 85 ALA A C 1
ATOM 643 O O . ALA A 1 85 ? 36.560 -15.929 26.167 1.00 70.44 85 ALA A O 1
ATOM 644 N N . LYS A 1 86 ? 35.628 -14.296 24.957 1.00 80.06 86 LYS A N 1
ATOM 645 C CA . LYS A 1 86 ? 34.338 -14.382 25.655 1.00 80.06 86 LYS A CA 1
ATOM 646 C C . LYS A 1 86 ? 33.621 -15.676 25.263 1.00 80.06 86 LYS A C 1
ATOM 648 O O . LYS A 1 86 ? 33.759 -16.132 24.129 1.00 80.06 86 LYS A O 1
ATOM 653 N N . ALA A 1 87 ? 32.836 -16.227 26.187 1.00 83.31 87 ALA A N 1
ATOM 654 C CA . ALA A 1 87 ? 31.995 -17.384 25.904 1.00 83.31 87 ALA A CA 1
ATOM 655 C C . ALA A 1 87 ? 31.026 -17.081 24.741 1.00 83.31 87 ALA A C 1
ATOM 657 O O . ALA A 1 87 ? 30.491 -15.966 24.698 1.00 83.31 87 ALA A O 1
ATOM 658 N N . PRO A 1 88 ? 30.769 -18.038 23.829 1.00 85.56 88 PRO A N 1
ATOM 659 C CA . PRO A 1 88 ? 29.846 -17.834 22.716 1.00 85.56 88 PRO A CA 1
ATOM 660 C C . PRO A 1 88 ? 28.447 -17.413 23.179 1.00 85.56 88 PRO A C 1
ATOM 662 O O . PRO A 1 88 ? 27.930 -17.884 24.197 1.00 85.56 88 PRO A O 1
ATOM 665 N N . GLU A 1 89 ? 27.812 -16.514 22.428 1.00 83.81 89 GLU A N 1
ATOM 666 C CA . GLU A 1 89 ? 26.493 -15.981 22.788 1.00 83.81 89 GLU A CA 1
ATOM 667 C C . GLU A 1 89 ? 25.400 -17.048 22.721 1.00 83.81 89 GLU A C 1
ATOM 669 O O . GLU A 1 89 ? 24.523 -17.066 23.589 1.00 83.81 89 GLU A O 1
ATOM 674 N N . SER A 1 90 ? 25.530 -17.965 21.758 1.00 83.12 90 SER A N 1
ATOM 675 C CA . SER A 1 90 ? 24.656 -19.111 21.488 1.00 83.12 90 SER A CA 1
ATOM 676 C C . SER A 1 90 ? 24.580 -20.124 22.638 1.00 83.12 90 SER A C 1
ATOM 678 O O . SER A 1 90 ? 23.663 -20.941 22.671 1.00 83.12 90 SER A O 1
ATOM 680 N N . TRP A 1 91 ? 25.510 -20.071 23.596 1.00 86.94 91 TRP A N 1
ATOM 681 C CA . TRP A 1 91 ? 25.570 -21.011 24.713 1.00 86.94 91 TRP A CA 1
ATOM 682 C C . TRP A 1 91 ? 24.570 -20.675 25.823 1.00 86.94 91 TRP A C 1
ATOM 684 O O . TRP A 1 91 ? 24.325 -19.508 26.163 1.00 86.94 91 TRP A O 1
ATOM 694 N N . SER A 1 92 ? 24.049 -21.720 26.461 1.00 87.94 92 SER A N 1
ATOM 695 C CA . SER A 1 92 ? 23.215 -21.615 27.655 1.00 87.94 92 SER A CA 1
ATOM 696 C C . SER A 1 92 ? 24.001 -21.068 28.852 1.00 87.94 92 SER A C 1
ATOM 698 O O . SER A 1 92 ? 25.234 -21.091 28.901 1.00 87.94 92 SER A O 1
ATOM 700 N N . ALA A 1 93 ? 23.279 -20.593 29.870 1.00 83.94 93 ALA A N 1
ATOM 701 C CA . ALA A 1 93 ? 23.900 -20.107 31.100 1.00 83.94 93 ALA A CA 1
ATOM 702 C C . ALA A 1 93 ? 24.771 -21.183 31.775 1.00 83.94 93 ALA A C 1
ATOM 704 O O . ALA A 1 93 ? 25.852 -20.866 32.262 1.00 83.94 93 ALA A O 1
ATOM 705 N N . ALA A 1 94 ? 24.339 -22.451 31.749 1.00 83.94 94 ALA A N 1
ATOM 706 C CA . ALA A 1 94 ? 25.089 -23.570 32.316 1.00 83.94 94 ALA A CA 1
ATOM 707 C C . ALA A 1 94 ? 26.416 -23.807 31.574 1.00 83.94 94 ALA A C 1
ATOM 709 O O . ALA A 1 94 ? 27.460 -23.936 32.211 1.00 83.94 94 ALA A O 1
ATOM 710 N N . GLU A 1 95 ? 26.410 -23.784 30.242 1.00 83.75 95 GLU A N 1
ATOM 711 C CA . GLU A 1 95 ? 27.612 -23.983 29.417 1.00 83.75 95 GLU A CA 1
ATOM 712 C C . GLU A 1 95 ? 28.605 -22.824 29.570 1.00 83.75 95 GLU A C 1
ATOM 714 O O . GLU A 1 95 ? 29.815 -23.041 29.669 1.00 83.75 95 GLU A O 1
ATOM 719 N N . LYS A 1 96 ? 28.097 -21.592 29.703 1.00 86.12 96 LYS A N 1
ATOM 720 C CA . LYS A 1 96 ? 28.915 -20.401 29.976 1.00 86.12 96 LYS A CA 1
ATOM 721 C C . LYS A 1 96 ? 29.688 -20.510 31.296 1.00 86.12 96 LYS A C 1
ATOM 723 O O . LYS A 1 96 ? 30.810 -20.021 31.365 1.00 86.12 96 LYS A O 1
ATOM 728 N N . THR A 1 97 ? 29.168 -21.206 32.316 1.00 85.50 97 THR A N 1
ATOM 729 C CA . THR A 1 97 ? 29.913 -21.418 33.580 1.00 85.50 97 THR A CA 1
ATOM 730 C C . THR A 1 97 ? 31.129 -22.339 33.440 1.00 85.50 97 THR A C 1
ATOM 732 O O . THR A 1 97 ? 32.049 -22.276 34.256 1.00 85.50 97 THR A O 1
ATOM 735 N N . VAL A 1 98 ? 31.153 -23.200 32.418 1.00 86.50 98 VAL A N 1
ATOM 736 C CA . VAL A 1 98 ? 32.262 -24.134 32.159 1.00 86.50 98 VAL A CA 1
ATOM 737 C C . VAL A 1 98 ? 33.329 -23.492 31.264 1.00 86.50 98 VAL A C 1
ATOM 739 O O . VAL A 1 98 ? 34.455 -23.978 31.232 1.00 86.50 98 VAL A O 1
ATOM 742 N N . TRP A 1 99 ? 33.025 -22.367 30.607 1.00 85.12 99 TRP A N 1
ATOM 743 C CA . TRP A 1 99 ? 33.931 -21.663 29.693 1.00 85.12 99 TRP A CA 1
ATOM 744 C C . TRP A 1 99 ? 35.283 -21.309 30.320 1.00 85.12 99 TRP A C 1
ATOM 746 O O . TRP A 1 99 ? 36.327 -21.589 29.737 1.00 85.12 99 TRP A O 1
ATOM 756 N N . GLU A 1 100 ? 35.270 -20.790 31.550 1.00 84.38 100 GLU A N 1
ATOM 757 C CA . GLU A 1 100 ? 36.484 -20.432 32.301 1.00 84.38 100 GLU A CA 1
ATOM 758 C C . GLU A 1 100 ? 37.369 -21.649 32.634 1.00 84.38 100 GLU A C 1
ATOM 760 O O . GLU A 1 100 ? 38.543 -21.497 32.961 1.00 84.38 100 GLU A O 1
ATOM 765 N N . LYS A 1 101 ? 36.826 -22.873 32.549 1.00 88.56 101 LYS A N 1
ATOM 766 C CA . LYS A 1 101 ? 37.575 -24.124 32.756 1.00 88.56 101 LYS A CA 1
ATOM 767 C C . LYS A 1 101 ? 38.235 -24.639 31.472 1.00 88.56 101 LYS A C 1
ATOM 769 O O . LYS A 1 101 ? 39.016 -25.587 31.538 1.00 88.56 101 LYS A O 1
ATOM 774 N N . ILE A 1 102 ? 37.907 -24.066 30.313 1.00 87.56 102 ILE A N 1
ATOM 775 C CA . ILE A 1 102 ? 38.474 -24.454 29.018 1.00 87.56 102 ILE A CA 1
ATOM 776 C C . ILE A 1 102 ? 39.838 -23.765 28.847 1.00 87.56 102 ILE A C 1
ATOM 778 O O . ILE A 1 102 ? 39.937 -22.563 29.091 1.00 87.56 102 ILE A O 1
ATOM 782 N N . PRO A 1 103 ? 40.893 -24.476 28.400 1.00 90.00 103 PRO A N 1
ATOM 783 C CA . PRO A 1 103 ? 42.189 -23.858 28.127 1.00 90.00 103 PRO A CA 1
ATOM 784 C C . PRO A 1 103 ? 42.090 -22.699 27.115 1.00 90.00 103 PRO A C 1
ATOM 786 O O . PRO A 1 103 ? 41.306 -22.787 26.166 1.00 90.00 103 PRO A O 1
ATOM 789 N N . PRO A 1 104 ? 42.918 -21.645 27.237 1.00 84.50 104 PRO A N 1
ATOM 790 C CA . PRO A 1 104 ? 42.821 -20.442 26.401 1.00 84.50 104 PRO A CA 1
ATOM 791 C C . PRO A 1 104 ? 43.008 -20.717 24.899 1.00 84.50 104 PRO A C 1
ATOM 793 O O . PRO A 1 104 ? 42.378 -20.067 24.068 1.00 84.50 104 PRO A O 1
ATOM 796 N N . GLU A 1 105 ? 43.815 -21.718 24.533 1.00 86.31 105 GLU A N 1
ATOM 797 C CA . GLU A 1 105 ? 43.974 -22.156 23.138 1.00 86.31 105 GLU A CA 1
ATOM 798 C C . GLU A 1 105 ? 42.665 -22.724 22.563 1.00 86.31 105 GLU A C 1
ATOM 800 O O . GLU A 1 105 ? 42.257 -22.379 21.452 1.00 86.31 105 GLU A O 1
ATOM 805 N N . ALA A 1 106 ? 41.954 -23.539 23.348 1.00 86.12 106 ALA A N 1
ATOM 806 C CA . ALA A 1 106 ? 40.663 -24.091 22.956 1.00 86.12 106 ALA A CA 1
ATOM 807 C C . ALA A 1 106 ? 39.567 -23.011 22.934 1.00 86.12 106 ALA A C 1
ATOM 809 O O . ALA A 1 106 ? 38.747 -23.006 22.017 1.00 86.12 106 ALA A O 1
ATOM 810 N N . GLN A 1 107 ? 39.586 -22.048 23.864 1.00 87.06 107 GLN A N 1
ATOM 811 C CA . GLN A 1 107 ? 38.694 -20.881 23.820 1.00 87.06 107 GLN A CA 1
ATOM 812 C C . GLN A 1 107 ? 38.887 -20.068 22.528 1.00 87.06 107 GLN A C 1
ATOM 814 O O . GLN A 1 107 ? 37.910 -19.712 21.867 1.00 87.06 107 GLN A O 1
ATOM 819 N N . ALA A 1 108 ? 40.139 -19.820 22.126 1.00 87.06 108 ALA A N 1
ATOM 820 C CA . ALA A 1 108 ? 40.458 -19.115 20.886 1.00 87.06 108 ALA A CA 1
ATOM 821 C C . ALA A 1 108 ? 40.007 -19.896 19.636 1.00 87.06 108 ALA A C 1
ATOM 823 O O . ALA A 1 108 ? 39.455 -19.304 18.705 1.00 87.06 108 ALA A O 1
ATOM 824 N N . ALA A 1 109 ? 40.186 -21.222 19.618 1.00 86.81 109 ALA A N 1
ATOM 825 C CA . ALA A 1 109 ? 39.720 -22.078 18.526 1.00 86.81 109 ALA A CA 1
ATOM 826 C C . ALA A 1 109 ? 38.185 -22.093 18.407 1.00 86.81 109 ALA A C 1
ATOM 828 O O . ALA A 1 109 ? 37.653 -21.991 17.299 1.00 86.81 109 ALA A O 1
ATOM 829 N N . ILE A 1 110 ? 37.470 -22.164 19.536 1.00 88.56 110 ILE A N 1
ATOM 830 C CA . ILE A 1 110 ? 36.003 -22.106 19.573 1.00 88.56 110 ILE A CA 1
ATOM 831 C C . ILE A 1 110 ? 35.513 -20.743 19.083 1.00 88.56 110 ILE A C 1
ATOM 833 O O . ILE A 1 110 ? 34.661 -20.694 18.201 1.00 88.56 110 ILE A O 1
ATOM 837 N N . ALA A 1 111 ? 36.087 -19.644 19.579 1.00 88.12 111 ALA A N 1
ATOM 838 C CA . ALA A 1 111 ? 35.716 -18.297 19.147 1.00 88.12 111 ALA A CA 1
ATOM 839 C C . ALA A 1 111 ? 35.960 -18.082 17.644 1.00 88.12 111 ALA A C 1
ATOM 841 O O . ALA A 1 111 ? 35.131 -17.483 16.957 1.00 88.12 111 ALA A O 1
ATOM 842 N N . ARG A 1 112 ? 37.067 -18.613 17.105 1.00 89.50 112 ARG A N 1
ATOM 843 C CA . ARG A 1 112 ? 37.342 -18.581 15.663 1.00 89.50 112 ARG A CA 1
ATOM 844 C C . ARG A 1 112 ? 36.289 -19.354 14.871 1.00 89.50 112 ARG A C 1
ATOM 846 O O . ARG A 1 112 ? 35.760 -18.816 13.903 1.00 89.50 112 ARG A O 1
ATOM 853 N N . ARG A 1 113 ? 35.965 -20.580 15.292 1.00 91.25 113 ARG A N 1
ATOM 854 C CA . ARG A 1 113 ? 34.946 -21.410 14.638 1.00 91.25 113 ARG A CA 1
ATOM 855 C C . ARG A 1 113 ? 33.570 -20.748 14.681 1.00 91.25 113 ARG A C 1
ATOM 857 O O . ARG A 1 113 ? 32.892 -20.733 13.663 1.00 91.25 113 ARG A O 1
ATOM 864 N N . GLU A 1 114 ? 33.187 -20.168 15.814 1.00 89.62 114 GLU A N 1
ATOM 865 C CA . GLU A 1 114 ? 31.920 -19.443 15.964 1.00 89.62 114 GLU A CA 1
ATOM 866 C C . GLU A 1 114 ? 31.860 -18.242 15.012 1.00 89.62 114 GLU A C 1
ATOM 868 O O . GLU A 1 114 ? 30.871 -18.047 14.311 1.00 89.62 114 GLU A O 1
ATOM 873 N N . ALA A 1 115 ? 32.949 -17.474 14.908 1.00 87.88 115 ALA A N 1
ATOM 874 C CA . ALA A 1 115 ? 33.032 -16.354 13.977 1.00 87.88 115 ALA A CA 1
ATOM 875 C C . ALA A 1 115 ? 32.971 -16.804 12.505 1.00 87.88 115 ALA A C 1
ATOM 877 O O . ALA A 1 115 ? 32.379 -16.110 11.678 1.00 87.88 115 ALA A O 1
ATOM 878 N N . ASP A 1 116 ? 33.573 -17.946 12.163 1.00 90.38 116 ASP A N 1
ATOM 879 C CA . ASP A 1 116 ? 33.504 -18.529 10.818 1.00 90.38 116 ASP A CA 1
ATOM 880 C C . ASP A 1 116 ? 32.084 -19.033 10.500 1.00 90.38 116 ASP A C 1
ATOM 882 O O . ASP A 1 116 ? 31.578 -18.786 9.404 1.00 90.38 116 ASP A O 1
ATOM 886 N N . ILE A 1 117 ? 31.410 -19.663 11.470 1.00 89.94 117 ILE A N 1
ATOM 887 C CA . ILE A 1 117 ? 30.009 -20.098 11.368 1.00 89.94 117 ILE A CA 1
ATOM 888 C C . ILE A 1 117 ? 29.084 -18.892 11.185 1.00 89.94 117 ILE A C 1
ATOM 890 O O . ILE A 1 117 ? 28.273 -18.883 10.260 1.00 89.94 117 ILE A O 1
ATOM 894 N N . HIS A 1 118 ? 29.232 -17.853 12.011 1.00 89.44 118 HIS A N 1
ATOM 895 C CA . HIS A 1 118 ? 28.438 -16.631 11.907 1.00 89.44 118 HIS A CA 1
ATOM 896 C C . HIS A 1 118 ? 28.618 -15.963 10.540 1.00 89.44 118 HIS A C 1
ATOM 898 O O . HIS A 1 118 ? 27.635 -15.642 9.877 1.00 89.44 118 HIS A O 1
ATOM 904 N N . ARG A 1 119 ? 29.866 -15.829 10.063 1.00 90.62 119 ARG A N 1
ATOM 905 C CA . ARG A 1 119 ? 30.152 -15.314 8.711 1.00 90.62 119 ARG A CA 1
ATOM 906 C C . ARG A 1 119 ? 29.528 -16.185 7.615 1.00 90.62 119 ARG A C 1
ATOM 908 O O . ARG A 1 119 ? 29.028 -15.651 6.627 1.00 90.62 119 ARG A O 1
ATOM 915 N N . GLY A 1 120 ? 29.527 -17.507 7.787 1.00 90.81 120 GLY A N 1
ATOM 916 C CA . GLY A 1 120 ? 28.857 -18.441 6.880 1.00 90.81 120 GLY A CA 1
ATOM 917 C C . GLY A 1 120 ? 27.345 -18.217 6.811 1.00 90.81 120 GLY A C 1
ATOM 918 O O . GLY A 1 120 ? 26.795 -18.088 5.717 1.00 90.81 120 GLY A O 1
ATOM 919 N N . PHE A 1 121 ? 26.682 -18.103 7.966 1.00 88.94 121 PHE A N 1
ATOM 920 C CA . PHE A 1 121 ? 25.248 -17.815 8.043 1.00 88.94 121 PHE A CA 1
ATOM 921 C C . PHE A 1 121 ? 24.893 -16.439 7.493 1.00 88.94 121 PHE A C 1
ATOM 923 O O . PHE A 1 121 ? 23.890 -16.307 6.798 1.00 88.94 121 PHE A O 1
ATOM 930 N N . GLU A 1 122 ? 25.714 -15.426 7.761 1.00 89.94 122 GLU A N 1
ATOM 931 C CA . GLU A 1 122 ? 25.501 -14.080 7.240 1.00 89.94 122 GLU A CA 1
ATOM 932 C C . GLU A 1 122 ? 25.559 -14.068 5.707 1.00 89.94 122 GLU A C 1
ATOM 934 O O . GLU A 1 122 ? 24.641 -13.563 5.059 1.00 89.94 122 GLU A O 1
ATOM 939 N N . LYS A 1 123 ? 26.574 -14.713 5.115 1.00 91.00 123 LYS A N 1
ATOM 940 C CA . LYS A 1 123 ? 26.683 -14.856 3.658 1.00 91.00 123 LYS A CA 1
ATOM 941 C C . LYS A 1 123 ? 25.497 -15.627 3.072 1.00 91.00 123 LYS A C 1
ATOM 943 O O . LYS A 1 123 ? 24.873 -15.160 2.124 1.00 91.00 123 LYS A O 1
ATOM 948 N N . MET A 1 124 ? 25.137 -16.769 3.662 1.00 89.88 124 MET A N 1
ATOM 949 C CA . MET A 1 124 ? 23.997 -17.565 3.192 1.00 89.88 124 MET A CA 1
ATOM 950 C C . MET A 1 124 ? 22.676 -16.797 3.324 1.00 89.88 124 MET A C 1
ATOM 952 O O . MET A 1 124 ? 21.811 -16.894 2.458 1.00 89.88 124 MET A O 1
ATOM 956 N N . GLY A 1 125 ? 22.523 -15.999 4.383 1.00 89.94 125 GLY A N 1
ATOM 957 C CA . GLY A 1 125 ? 21.379 -15.118 4.583 1.00 89.94 125 GLY A CA 1
ATOM 958 C C . GLY A 1 125 ? 21.268 -14.050 3.494 1.00 89.94 125 GLY A C 1
ATOM 959 O O . GLY A 1 125 ? 20.166 -13.804 2.998 1.00 89.94 125 GLY A O 1
ATOM 960 N N . GLN A 1 126 ? 22.395 -13.460 3.081 1.00 89.25 126 GLN A N 1
ATOM 961 C CA . GLN A 1 126 ? 22.453 -12.510 1.966 1.00 89.25 126 GLN A CA 1
ATOM 962 C C . GLN A 1 126 ? 22.085 -13.177 0.632 1.00 89.25 126 GLN A C 1
ATOM 964 O O . GLN A 1 126 ? 21.221 -12.661 -0.081 1.00 89.25 126 GLN A O 1
ATOM 969 N N . ASP A 1 127 ? 22.656 -14.346 0.333 1.00 89.38 127 ASP A N 1
ATOM 970 C CA . ASP A 1 127 ? 22.369 -15.100 -0.895 1.00 89.38 127 ASP A CA 1
ATOM 971 C C . ASP A 1 127 ? 20.897 -15.549 -0.949 1.00 89.38 127 ASP A C 1
ATOM 973 O O . ASP A 1 127 ? 20.216 -15.371 -1.961 1.00 89.38 127 ASP A O 1
ATOM 977 N N . ALA A 1 128 ? 20.353 -16.041 0.168 1.00 91.19 128 ALA A N 1
ATOM 978 C CA . ALA A 1 128 ? 18.944 -16.412 0.280 1.00 91.19 128 ALA A CA 1
ATOM 979 C C . ALA A 1 128 ? 18.015 -15.198 0.122 1.00 91.19 128 ALA A C 1
ATOM 981 O O . ALA A 1 128 ? 16.967 -15.293 -0.518 1.00 91.19 128 ALA A O 1
ATOM 982 N N . ALA A 1 129 ? 18.382 -14.040 0.679 1.00 90.19 129 ALA A N 1
ATOM 983 C CA . ALA A 1 129 ? 17.622 -12.809 0.493 1.00 90.19 129 ALA A CA 1
ATOM 984 C C . ALA A 1 129 ? 17.631 -12.344 -0.972 1.00 90.19 129 ALA A C 1
ATOM 986 O O . ALA A 1 129 ? 16.588 -11.925 -1.476 1.00 90.19 129 ALA A O 1
ATOM 987 N N . ALA A 1 130 ? 18.768 -12.447 -1.665 1.00 90.56 130 ALA A N 1
ATOM 988 C CA . ALA A 1 130 ? 18.863 -12.145 -3.090 1.00 90.56 130 ALA A CA 1
ATOM 989 C C . ALA A 1 130 ? 18.024 -13.120 -3.934 1.00 90.56 130 ALA A C 1
ATOM 991 O O . ALA A 1 130 ? 17.237 -12.680 -4.772 1.00 90.56 130 ALA A O 1
ATOM 992 N N . GLY A 1 131 ? 18.119 -14.425 -3.657 1.00 90.69 131 GLY A N 1
ATOM 993 C CA . GLY A 1 131 ? 17.326 -15.458 -4.323 1.00 90.69 131 GLY A CA 1
ATOM 994 C C . GLY A 1 131 ? 15.819 -15.265 -4.136 1.00 90.69 131 GLY A C 1
ATOM 995 O O . GLY A 1 131 ? 15.063 -15.397 -5.096 1.00 90.69 131 GLY A O 1
ATOM 996 N N . ARG A 1 132 ? 15.367 -14.877 -2.934 1.00 92.75 132 ARG A N 1
ATOM 997 C CA . ARG A 1 132 ? 13.954 -14.535 -2.681 1.00 92.75 132 ARG A CA 1
ATOM 998 C C . ARG A 1 132 ? 13.488 -13.358 -3.532 1.00 92.75 132 ARG A C 1
ATOM 1000 O O . ARG A 1 132 ? 12.511 -13.502 -4.256 1.00 92.75 132 ARG A O 1
ATOM 1007 N N . LYS A 1 133 ? 14.227 -12.243 -3.526 1.00 92.00 133 LYS A N 1
ATOM 1008 C CA . LYS A 1 133 ? 13.893 -11.054 -4.333 1.00 92.00 133 LYS A CA 1
ATOM 1009 C C . LYS A 1 133 ? 13.830 -11.363 -5.828 1.00 92.00 133 LYS A C 1
ATOM 1011 O O . LYS A 1 133 ? 12.958 -10.868 -6.535 1.00 92.00 133 LYS A O 1
ATOM 1016 N N . PHE A 1 134 ? 14.762 -12.177 -6.315 1.00 90.44 134 PHE A N 1
ATOM 1017 C CA . PHE A 1 134 ? 14.794 -12.589 -7.713 1.00 90.44 134 PHE A CA 1
ATOM 1018 C C . PHE A 1 134 ? 13.592 -13.468 -8.073 1.00 90.44 134 PHE A C 1
ATOM 1020 O O . PHE A 1 134 ? 12.922 -13.216 -9.072 1.00 90.44 134 PHE A O 1
ATOM 1027 N N . ASN A 1 135 ? 13.269 -14.446 -7.223 1.00 90.38 135 ASN A N 1
ATOM 1028 C CA . ASN A 1 135 ? 12.086 -15.282 -7.403 1.00 90.38 135 ASN A CA 1
ATOM 1029 C C . ASN A 1 135 ? 10.795 -14.459 -7.364 1.00 90.38 135 ASN A C 1
ATOM 1031 O O . ASN A 1 135 ? 9.948 -14.647 -8.227 1.00 90.38 135 ASN A O 1
ATOM 1035 N N . GLU A 1 136 ? 10.656 -13.516 -6.431 1.00 93.44 136 GLU A N 1
ATOM 1036 C CA . GLU A 1 136 ? 9.507 -12.602 -6.358 1.00 93.44 136 GLU A CA 1
ATOM 1037 C C . GLU A 1 136 ? 9.328 -11.796 -7.653 1.00 93.44 136 GLU A C 1
ATOM 1039 O O . GLU A 1 136 ? 8.207 -11.657 -8.138 1.00 93.44 136 GLU A O 1
ATOM 1044 N N . ALA A 1 137 ? 10.426 -11.320 -8.250 1.00 92.38 137 ALA A N 1
ATOM 1045 C CA . ALA A 1 137 ? 10.389 -10.575 -9.506 1.00 92.38 137 ALA A CA 1
ATOM 1046 C C . ALA A 1 137 ? 9.995 -11.443 -10.715 1.00 92.38 137 ALA A C 1
ATOM 1048 O O . ALA A 1 137 ? 9.347 -10.949 -11.637 1.00 92.38 137 ALA A O 1
ATOM 1049 N N . ILE A 1 138 ? 10.378 -12.724 -10.727 1.00 93.12 138 ILE A N 1
ATOM 1050 C CA . ILE A 1 138 ? 10.123 -13.637 -11.853 1.00 93.12 138 ILE A CA 1
ATOM 1051 C C . ILE A 1 138 ? 8.781 -14.354 -11.729 1.00 93.12 138 ILE A C 1
ATOM 1053 O O . ILE A 1 138 ? 8.190 -14.701 -12.749 1.00 93.12 138 ILE A O 1
ATOM 1057 N N . ASN A 1 139 ? 8.278 -14.558 -10.509 1.00 94.62 139 ASN A N 1
ATOM 1058 C CA . ASN A 1 139 ? 7.081 -15.353 -10.231 1.00 94.62 139 ASN A CA 1
ATOM 1059 C C . ASN A 1 139 ? 5.880 -15.021 -11.146 1.00 94.62 139 ASN A C 1
ATOM 1061 O O . ASN A 1 139 ? 5.291 -15.953 -11.698 1.00 94.62 139 ASN A O 1
ATOM 1065 N N . PRO A 1 140 ? 5.551 -13.737 -11.417 1.00 96.19 140 PRO A N 1
ATOM 1066 C CA . PRO A 1 140 ? 4.441 -13.385 -12.308 1.00 96.19 140 PRO A CA 1
ATOM 1067 C C . PRO A 1 140 ? 4.631 -13.848 -13.761 1.00 96.19 140 PRO A C 1
ATOM 1069 O O . PRO A 1 140 ? 3.654 -14.047 -14.479 1.00 96.19 140 PRO A O 1
ATOM 1072 N N . TYR A 1 141 ? 5.879 -14.028 -14.196 1.00 94.25 141 TYR A N 1
ATOM 1073 C CA . TYR A 1 141 ? 6.254 -14.391 -15.562 1.00 94.25 141 TYR A CA 1
ATOM 1074 C C . TYR A 1 141 ? 6.562 -15.887 -15.721 1.00 94.25 141 TYR A C 1
ATOM 1076 O O . TYR A 1 141 ? 6.766 -16.356 -16.838 1.00 94.25 141 TYR A O 1
ATOM 1084 N N . LEU A 1 142 ? 6.553 -16.678 -14.642 1.00 93.31 142 LEU A N 1
ATOM 1085 C CA . LEU A 1 142 ? 6.748 -18.130 -14.731 1.00 93.31 142 LEU A CA 1
ATOM 1086 C C . LEU A 1 142 ? 5.768 -18.830 -15.686 1.00 93.31 142 LEU A C 1
ATOM 1088 O O . LEU A 1 142 ? 6.219 -19.724 -16.403 1.00 93.31 142 LEU A O 1
ATOM 1092 N N . PRO A 1 143 ? 4.468 -18.469 -15.748 1.00 94.88 143 PRO A N 1
ATOM 1093 C CA . PRO A 1 143 ? 3.550 -19.108 -16.685 1.00 94.88 143 PRO A CA 1
ATOM 1094 C C . PRO A 1 143 ? 3.968 -18.916 -18.144 1.00 94.88 143 PRO A C 1
ATOM 1096 O O . PRO A 1 143 ? 3.949 -19.881 -18.903 1.00 94.88 143 PRO A O 1
ATOM 1099 N N . ILE A 1 144 ? 4.393 -17.704 -18.524 1.00 92.50 144 ILE A N 1
ATOM 1100 C CA . ILE A 1 144 ? 4.816 -17.417 -19.900 1.00 92.50 144 ILE A CA 1
ATOM 1101 C C . ILE A 1 144 ? 6.174 -18.051 -20.212 1.00 92.50 144 ILE A C 1
ATOM 1103 O O . ILE A 1 144 ? 6.305 -18.700 -21.242 1.00 92.50 144 ILE A O 1
ATOM 1107 N N . ILE A 1 145 ? 7.135 -17.994 -19.283 1.00 91.62 145 ILE A N 1
ATOM 1108 C CA . ILE A 1 145 ? 8.450 -18.638 -19.448 1.00 91.62 145 ILE A CA 1
ATOM 1109 C C . ILE A 1 145 ? 8.290 -20.150 -19.661 1.00 91.62 145 ILE A C 1
ATOM 1111 O O . ILE A 1 145 ? 8.923 -20.727 -20.543 1.00 91.62 145 ILE A O 1
ATOM 1115 N N . ARG A 1 146 ? 7.404 -20.798 -18.892 1.00 91.88 146 ARG A N 1
ATOM 1116 C CA . ARG A 1 146 ? 7.102 -22.229 -19.058 1.00 91.88 146 ARG A CA 1
ATOM 1117 C C . ARG A 1 146 ? 6.355 -22.518 -20.358 1.00 91.88 146 ARG A C 1
ATOM 1119 O O . ARG A 1 146 ? 6.634 -23.534 -20.984 1.00 91.88 146 ARG A O 1
ATOM 1126 N N . ALA A 1 147 ? 5.425 -21.652 -20.763 1.00 89.94 147 ALA A N 1
ATOM 1127 C CA . ALA A 1 147 ? 4.706 -21.793 -22.030 1.00 89.94 147 ALA A CA 1
ATOM 1128 C C . ALA A 1 147 ? 5.647 -21.691 -23.243 1.00 89.94 147 ALA A C 1
ATOM 1130 O O . ALA A 1 147 ? 5.454 -22.396 -24.229 1.00 89.94 147 ALA A O 1
ATOM 1131 N N . GLU A 1 148 ? 6.699 -20.878 -23.140 1.00 86.00 148 GLU A N 1
ATOM 1132 C CA . GLU A 1 148 ? 7.784 -20.769 -24.124 1.00 86.00 148 GLU A CA 1
ATOM 1133 C C . GLU A 1 148 ? 8.804 -21.929 -24.035 1.00 86.00 148 GLU A C 1
ATOM 1135 O O . GLU A 1 148 ? 9.775 -21.963 -24.789 1.00 86.00 148 GLU A O 1
ATOM 1140 N N . GLY A 1 149 ? 8.591 -22.904 -23.139 1.00 79.56 149 GLY A N 1
ATOM 1141 C CA . GLY A 1 149 ? 9.457 -24.075 -22.959 1.00 79.56 149 GLY A CA 1
ATOM 1142 C C . GLY A 1 149 ? 10.776 -23.784 -22.232 1.00 79.56 149 GLY A C 1
ATOM 1143 O O . GLY A 1 149 ? 11.712 -24.578 -22.323 1.00 79.56 149 GLY A O 1
ATOM 1144 N N . GLY A 1 150 ? 10.871 -22.644 -21.541 1.00 84.62 150 GLY A N 1
ATOM 1145 C CA . GLY A 1 150 ? 12.086 -22.164 -20.890 1.00 84.62 150 GLY A CA 1
ATOM 1146 C C . GLY A 1 150 ? 12.186 -22.468 -19.392 1.00 84.62 150 GLY A C 1
ATOM 1147 O O . GLY A 1 150 ? 11.201 -22.726 -18.699 1.00 84.62 150 GLY A O 1
ATOM 1148 N N . ASP A 1 151 ? 13.417 -22.369 -18.887 1.00 89.75 151 ASP A N 1
ATOM 1149 C CA . ASP A 1 151 ? 13.739 -22.308 -17.458 1.00 89.75 151 ASP A CA 1
ATOM 1150 C C . ASP A 1 151 ? 13.877 -20.829 -17.025 1.00 89.75 151 ASP A C 1
ATOM 1152 O O . ASP A 1 151 ? 14.458 -20.038 -17.779 1.00 89.75 151 ASP A O 1
ATOM 1156 N N . PRO A 1 152 ? 13.401 -20.431 -15.828 1.00 87.25 152 PRO A N 1
ATOM 1157 C CA . PRO A 1 152 ? 13.569 -19.080 -15.278 1.00 87.25 152 PRO A CA 1
ATOM 1158 C C . PRO A 1 152 ? 14.995 -18.519 -15.340 1.00 87.25 152 PRO A C 1
ATOM 1160 O O . PRO A 1 152 ? 15.195 -17.363 -15.718 1.00 87.25 152 PRO A O 1
ATOM 1163 N N . VAL A 1 153 ? 15.997 -19.328 -14.992 1.00 90.06 153 VAL A N 1
ATOM 1164 C CA . VAL A 1 153 ? 17.410 -18.926 -14.996 1.00 90.06 153 VAL A CA 1
ATOM 1165 C C . VAL A 1 153 ? 17.871 -18.648 -16.422 1.00 90.06 153 VAL A C 1
ATOM 1167 O O . VAL A 1 153 ? 18.558 -17.656 -16.679 1.00 90.06 153 VAL A O 1
ATOM 1170 N N . ARG A 1 154 ? 17.451 -19.495 -17.367 1.00 90.12 154 ARG A N 1
ATOM 1171 C CA . ARG A 1 154 ? 17.778 -19.335 -18.783 1.00 90.12 154 ARG A CA 1
ATOM 1172 C C . ARG A 1 154 ? 17.116 -18.093 -19.374 1.00 90.12 154 ARG A C 1
ATOM 1174 O O . ARG A 1 154 ? 17.809 -17.300 -19.998 1.00 90.12 154 ARG A O 1
ATOM 1181 N N . ALA A 1 155 ? 15.831 -17.875 -19.101 1.00 89.62 155 ALA A N 1
ATOM 1182 C CA . ALA A 1 155 ? 15.093 -16.707 -19.580 1.00 89.62 155 ALA A CA 1
ATOM 1183 C C . ALA A 1 155 ? 15.754 -15.389 -19.141 1.00 89.62 155 ALA A C 1
ATOM 1185 O O . ALA A 1 155 ? 15.905 -14.456 -19.932 1.00 89.62 155 ALA A O 1
ATOM 1186 N N . VAL A 1 156 ? 16.221 -15.325 -17.891 1.00 91.19 156 VAL A N 1
ATOM 1187 C CA . VAL A 1 156 ? 16.952 -14.153 -17.396 1.00 91.19 156 VAL A CA 1
ATOM 1188 C C . VAL A 1 156 ? 18.318 -14.019 -18.060 1.00 91.19 156 VAL A C 1
ATOM 1190 O O . VAL A 1 156 ? 18.699 -12.913 -18.440 1.00 91.19 156 VAL A O 1
ATOM 1193 N N . SER A 1 157 ? 19.054 -15.119 -18.224 1.00 91.12 157 SER A N 1
ATOM 1194 C CA . SER A 1 157 ? 20.345 -15.104 -18.919 1.00 91.12 157 SER A CA 1
ATOM 1195 C C . SER A 1 157 ? 20.209 -14.596 -20.359 1.00 91.12 157 SER A C 1
ATOM 1197 O O . SER A 1 157 ? 20.959 -13.709 -20.770 1.00 91.12 157 SER A O 1
ATOM 1199 N N . ASP A 1 158 ? 19.200 -15.072 -21.089 1.00 90.56 158 ASP A N 1
ATOM 1200 C CA . ASP A 1 158 ? 18.917 -14.676 -22.469 1.00 90.56 158 ASP A CA 1
ATOM 1201 C C . ASP A 1 158 ? 18.542 -13.188 -22.565 1.00 90.56 158 ASP A C 1
ATOM 1203 O O . ASP A 1 158 ? 19.042 -12.465 -23.438 1.00 90.56 158 ASP A O 1
ATOM 1207 N N . LEU A 1 159 ? 17.738 -12.684 -21.622 1.00 90.94 159 LEU A N 1
ATOM 1208 C CA . LEU A 1 159 ? 17.399 -11.262 -21.540 1.00 90.94 159 LEU A CA 1
ATOM 1209 C C . LEU A 1 159 ? 18.630 -10.396 -21.232 1.00 90.94 159 LEU A C 1
ATOM 1211 O O . LEU A 1 159 ? 18.834 -9.356 -21.864 1.00 90.94 159 LEU A O 1
ATOM 1215 N N . LEU A 1 160 ? 19.475 -10.816 -20.287 1.00 94.56 160 LEU A N 1
ATOM 1216 C CA . LEU A 1 160 ? 20.704 -10.100 -19.936 1.00 94.56 160 LEU A CA 1
ATOM 1217 C C . LEU A 1 160 ? 21.703 -10.089 -21.095 1.00 94.56 160 LEU A C 1
ATOM 1219 O O . LEU A 1 160 ? 22.316 -9.054 -21.359 1.00 94.56 160 LEU A O 1
ATOM 1223 N N . ASN A 1 161 ? 21.828 -11.196 -21.826 1.00 93.12 161 ASN A N 1
ATOM 1224 C CA . ASN A 1 161 ? 22.653 -11.271 -23.027 1.00 93.12 161 ASN A CA 1
ATOM 1225 C C . ASN A 1 161 ? 22.118 -10.343 -24.130 1.00 93.12 161 ASN A C 1
ATOM 1227 O O . ASN A 1 161 ? 22.876 -9.579 -24.728 1.00 93.12 161 ASN A O 1
ATOM 1231 N N . THR A 1 162 ? 20.801 -10.326 -24.339 1.00 93.94 162 THR A N 1
ATOM 1232 C CA . THR A 1 162 ? 20.138 -9.396 -25.266 1.00 93.94 162 THR A CA 1
ATOM 1233 C C . THR A 1 162 ? 20.444 -7.944 -24.894 1.00 93.94 162 THR A C 1
ATOM 1235 O O . THR A 1 162 ? 20.901 -7.162 -25.732 1.00 93.94 162 THR A O 1
ATOM 1238 N N . ALA A 1 163 ? 20.281 -7.581 -23.619 1.00 94.38 163 ALA A N 1
ATOM 1239 C CA . ALA A 1 163 ? 20.587 -6.244 -23.119 1.00 94.38 163 ALA A CA 1
ATOM 1240 C C . ALA A 1 163 ? 22.075 -5.885 -23.266 1.00 94.38 163 ALA A C 1
ATOM 1242 O O . ALA A 1 163 ? 22.404 -4.748 -23.615 1.00 94.38 163 ALA A O 1
ATOM 1243 N N . TYR A 1 164 ? 22.974 -6.844 -23.030 1.00 96.19 164 TYR A N 1
ATOM 1244 C CA . TYR A 1 164 ? 24.410 -6.670 -23.223 1.00 96.19 164 TYR A CA 1
ATOM 1245 C C . TYR A 1 164 ? 24.729 -6.341 -24.686 1.00 96.19 164 TYR A C 1
ATOM 1247 O O . TYR A 1 164 ? 25.327 -5.298 -24.951 1.00 96.19 164 TYR A O 1
ATOM 1255 N N . VAL A 1 165 ? 24.251 -7.152 -25.636 1.00 94.81 165 VAL A N 1
ATOM 1256 C CA . VAL A 1 165 ? 24.468 -6.938 -27.078 1.00 94.81 165 VAL A CA 1
ATOM 1257 C C . VAL A 1 165 ? 23.890 -5.595 -27.531 1.00 94.81 165 VAL A C 1
ATOM 1259 O O . VAL A 1 165 ? 24.568 -4.834 -28.222 1.00 94.81 165 VAL A O 1
ATOM 1262 N N . LEU A 1 166 ? 22.678 -5.240 -27.098 1.00 94.12 166 LEU A N 1
ATOM 1263 C CA . LEU A 1 166 ? 22.058 -3.958 -27.454 1.00 94.12 166 LEU A CA 1
ATOM 1264 C C . LEU A 1 166 ? 22.846 -2.741 -26.947 1.00 94.12 166 LEU A C 1
ATOM 1266 O O . LEU A 1 166 ? 22.809 -1.678 -27.573 1.00 94.12 166 LEU A O 1
ATOM 1270 N N . ARG A 1 167 ? 23.591 -2.872 -25.846 1.00 95.25 167 ARG A N 1
ATOM 1271 C CA . ARG A 1 167 ? 24.417 -1.787 -25.299 1.00 95.25 167 ARG A CA 1
ATOM 1272 C C . ARG A 1 167 ? 25.793 -1.716 -25.953 1.00 95.25 167 ARG A C 1
ATOM 1274 O O . ARG A 1 167 ? 26.220 -0.619 -26.302 1.00 95.25 167 ARG A O 1
ATOM 1281 N N . THR A 1 168 ? 26.456 -2.852 -26.152 1.00 95.94 168 THR A N 1
ATOM 1282 C CA . THR A 1 168 ? 27.893 -2.894 -26.474 1.00 95.94 168 THR A CA 1
ATOM 1283 C C . THR A 1 168 ? 28.214 -3.190 -27.938 1.00 95.94 168 THR A C 1
ATOM 1285 O O . THR A 1 168 ? 29.303 -2.846 -28.390 1.00 95.94 168 THR A O 1
ATOM 1288 N N . ALA A 1 169 ? 27.305 -3.812 -28.694 1.00 95.06 169 ALA A N 1
ATOM 1289 C CA . ALA A 1 169 ? 27.597 -4.257 -30.055 1.00 95.06 169 ALA A CA 1
ATOM 1290 C C . ALA A 1 169 ? 27.582 -3.124 -31.096 1.00 95.06 169 ALA A C 1
ATOM 1292 O O . ALA A 1 169 ? 27.131 -2.008 -30.828 1.00 95.06 169 ALA A O 1
ATOM 1293 N N . THR A 1 170 ? 28.043 -3.425 -32.314 1.00 96.56 170 THR A N 1
ATOM 1294 C CA . THR A 1 170 ? 27.975 -2.497 -33.452 1.00 96.56 170 THR A CA 1
ATOM 1295 C C . THR A 1 170 ? 26.526 -2.290 -33.920 1.00 96.56 170 THR A C 1
ATOM 1297 O O . THR A 1 170 ? 25.675 -3.152 -33.669 1.00 96.56 170 THR A O 1
ATOM 1300 N N . PRO A 1 171 ? 26.211 -1.172 -34.602 1.00 93.12 171 PRO A N 1
ATOM 1301 C CA . PRO A 1 171 ? 24.861 -0.894 -35.095 1.00 93.12 171 PRO A CA 1
ATOM 1302 C C . PRO A 1 171 ? 24.264 -2.029 -35.935 1.00 93.12 171 PRO A C 1
ATOM 1304 O O . PRO A 1 171 ? 23.107 -2.392 -35.740 1.00 93.12 171 PRO A O 1
ATOM 1307 N N . GLU A 1 172 ? 25.060 -2.656 -36.799 1.00 93.56 172 GLU A N 1
ATOM 1308 C CA . GLU A 1 172 ? 24.621 -3.743 -37.683 1.00 93.56 172 GLU A CA 1
ATOM 1309 C C . GLU A 1 172 ? 24.173 -4.961 -36.868 1.00 93.56 172 GLU A C 1
ATOM 1311 O O . GLU A 1 172 ? 23.123 -5.550 -37.130 1.00 93.56 172 GLU A O 1
ATOM 1316 N N . ARG A 1 173 ? 24.931 -5.303 -35.818 1.00 93.81 173 ARG A N 1
ATOM 1317 C CA . ARG A 1 173 ? 24.609 -6.425 -34.931 1.00 93.81 173 ARG A CA 1
ATOM 1318 C C . ARG A 1 173 ? 23.366 -6.150 -34.085 1.00 93.81 173 ARG A C 1
ATOM 1320 O O . ARG A 1 173 ? 22.596 -7.072 -33.829 1.00 93.81 173 ARG A O 1
ATOM 1327 N N . LYS A 1 174 ? 23.132 -4.892 -33.694 1.00 93.44 174 LYS A N 1
ATOM 1328 C CA . LYS A 1 174 ? 21.891 -4.489 -33.011 1.00 93.44 174 LYS A CA 1
ATOM 1329 C C . LYS A 1 174 ? 20.684 -4.625 -33.933 1.00 93.44 174 LYS A C 1
ATOM 1331 O O . LYS A 1 174 ? 19.669 -5.171 -33.518 1.00 93.44 174 LYS A O 1
ATOM 1336 N N . VAL A 1 175 ? 20.800 -4.175 -35.184 1.00 91.69 175 VAL A N 1
ATOM 1337 C CA . VAL A 1 175 ? 19.728 -4.304 -36.184 1.00 91.69 175 VAL A CA 1
ATOM 1338 C C . VAL A 1 175 ? 19.411 -5.774 -36.454 1.00 91.69 175 VAL A C 1
ATOM 1340 O O . VAL A 1 175 ? 18.239 -6.143 -36.485 1.00 91.69 175 VAL A O 1
ATOM 1343 N N . ALA A 1 176 ? 20.421 -6.637 -36.585 1.00 93.19 176 ALA A N 1
ATOM 1344 C CA . ALA A 1 176 ? 20.206 -8.077 -36.733 1.00 93.19 176 ALA A CA 1
ATOM 1345 C C . ALA A 1 176 ? 19.440 -8.674 -35.537 1.00 93.19 176 ALA A C 1
ATOM 1347 O O . ALA A 1 176 ? 18.466 -9.399 -35.733 1.00 93.19 176 ALA A O 1
ATOM 1348 N N . LEU A 1 177 ? 19.820 -8.306 -34.308 1.00 93.75 177 LEU A N 1
ATOM 1349 C CA . LEU A 1 177 ? 19.136 -8.748 -33.090 1.00 93.75 177 LEU A CA 1
ATOM 1350 C C . LEU A 1 177 ? 17.680 -8.259 -33.027 1.00 93.75 177 LEU A C 1
ATOM 1352 O O . LEU A 1 177 ? 16.792 -9.041 -32.704 1.00 93.75 177 LEU A O 1
ATOM 1356 N N . PHE A 1 178 ? 17.403 -7.003 -33.389 1.00 91.56 178 PHE A N 1
ATOM 1357 C CA . PHE A 1 178 ? 16.027 -6.498 -33.461 1.00 91.56 178 PHE A CA 1
ATOM 1358 C C . PHE A 1 178 ? 15.178 -7.248 -34.487 1.00 91.56 178 PHE A C 1
ATOM 1360 O O . PHE A 1 178 ? 14.028 -7.561 -34.195 1.00 91.56 178 PHE A O 1
ATOM 1367 N N . ASN A 1 179 ? 15.735 -7.570 -35.659 1.00 91.25 179 ASN A N 1
ATOM 1368 C CA . ASN A 1 179 ? 15.031 -8.374 -36.660 1.00 91.25 179 ASN A CA 1
ATOM 1369 C C . ASN A 1 179 ? 14.696 -9.772 -36.126 1.00 91.25 179 ASN A C 1
ATOM 1371 O O . ASN A 1 179 ? 13.572 -10.233 -36.300 1.00 91.25 179 ASN A O 1
ATOM 1375 N N . GLN A 1 180 ? 15.637 -10.417 -35.432 1.00 92.12 180 GLN A N 1
ATOM 1376 C CA . GLN A 1 180 ? 15.407 -11.723 -34.814 1.00 92.12 180 GLN A CA 1
ATOM 1377 C C . GLN A 1 180 ? 14.301 -11.665 -33.749 1.00 92.12 180 GLN A C 1
ATOM 1379 O O . GLN A 1 180 ? 13.390 -12.489 -33.764 1.00 92.12 180 GLN A O 1
ATOM 1384 N N . ILE A 1 181 ? 14.347 -10.674 -32.852 1.00 91.88 181 ILE A N 1
ATOM 1385 C CA . ILE A 1 181 ? 13.335 -10.495 -31.800 1.00 91.88 181 ILE A CA 1
ATOM 1386 C C . ILE A 1 181 ? 11.965 -10.207 -32.421 1.00 91.88 181 ILE A C 1
ATOM 1388 O O . ILE A 1 181 ? 10.965 -10.793 -32.018 1.00 91.88 181 ILE A O 1
ATOM 1392 N N . ALA A 1 182 ? 11.904 -9.342 -33.434 1.00 91.31 182 ALA A N 1
ATOM 1393 C CA . ALA A 1 182 ? 10.652 -9.031 -34.112 1.00 91.31 182 ALA A CA 1
ATOM 1394 C C . ALA A 1 182 ? 10.028 -10.276 -34.758 1.00 91.31 182 ALA A C 1
ATOM 1396 O O . ALA A 1 182 ? 8.827 -10.490 -34.626 1.00 91.31 182 ALA A O 1
ATOM 1397 N N . GLN A 1 183 ? 10.836 -11.139 -35.381 1.00 91.25 183 GLN A N 1
ATOM 1398 C CA . GLN A 1 183 ? 10.365 -12.418 -35.918 1.00 91.25 183 GLN A CA 1
ATOM 1399 C C . GLN A 1 183 ? 9.854 -13.353 -34.816 1.00 91.25 183 GLN A C 1
ATOM 1401 O O . GLN A 1 183 ? 8.791 -13.948 -34.980 1.00 91.25 183 GLN A O 1
ATOM 1406 N N . GLN A 1 184 ? 10.567 -13.443 -33.688 1.00 88.56 184 GLN A N 1
ATOM 1407 C CA . GLN A 1 184 ? 10.185 -14.286 -32.551 1.00 88.56 184 GLN A CA 1
ATOM 1408 C C . GLN A 1 184 ? 8.833 -13.887 -31.944 1.00 88.56 184 GLN A C 1
ATOM 1410 O O . GLN A 1 184 ? 8.056 -14.758 -31.569 1.00 88.56 184 GLN A O 1
ATOM 1415 N N . TYR A 1 185 ? 8.539 -12.587 -31.874 1.00 90.19 185 TYR A N 1
ATOM 1416 C CA . TYR A 1 185 ? 7.280 -12.067 -31.328 1.00 90.19 185 TYR A CA 1
ATOM 1417 C C . TYR A 1 185 ? 6.236 -11.730 -32.402 1.00 90.19 185 TYR A C 1
ATOM 1419 O O . TYR A 1 185 ? 5.261 -11.038 -32.112 1.00 90.19 185 TYR A O 1
ATOM 1427 N N . ASN A 1 186 ? 6.436 -12.188 -33.643 1.00 88.56 186 ASN A N 1
ATOM 1428 C CA . ASN A 1 186 ? 5.540 -11.929 -34.774 1.00 88.56 186 ASN A CA 1
ATOM 1429 C C . ASN A 1 186 ? 5.222 -10.430 -34.990 1.00 88.56 186 ASN A C 1
ATOM 1431 O O . ASN A 1 186 ? 4.120 -10.067 -35.402 1.00 88.56 186 ASN A O 1
ATOM 1435 N N . VAL A 1 187 ? 6.197 -9.555 -34.731 1.00 89.25 187 VAL A N 1
ATOM 1436 C CA . VAL A 1 187 ? 6.101 -8.109 -34.949 1.00 89.25 187 VAL A CA 1
ATOM 1437 C C . VAL A 1 187 ? 6.516 -7.776 -36.377 1.00 89.25 187 VAL A C 1
ATOM 1439 O O . VAL A 1 187 ? 7.654 -8.001 -36.790 1.00 89.25 187 VAL A O 1
ATOM 1442 N N . ASP A 1 188 ? 5.600 -7.169 -37.122 1.00 86.06 188 ASP A N 1
ATOM 1443 C CA . ASP A 1 188 ? 5.882 -6.647 -38.452 1.00 86.06 188 ASP A CA 1
ATOM 1444 C C . ASP A 1 188 ? 6.635 -5.309 -38.357 1.00 86.06 188 ASP A C 1
ATOM 1446 O O . ASP A 1 188 ? 6.058 -4.250 -38.094 1.00 86.06 188 ASP A O 1
ATOM 1450 N N . LEU A 1 189 ? 7.949 -5.350 -38.589 1.00 82.44 189 LEU A N 1
ATOM 1451 C CA . LEU A 1 189 ? 8.806 -4.161 -38.571 1.00 82.44 189 LEU A CA 1
ATOM 1452 C C . LEU A 1 189 ? 8.416 -3.117 -39.629 1.00 82.44 189 LEU A C 1
ATOM 1454 O O . LEU A 1 189 ? 8.731 -1.938 -39.454 1.00 82.44 189 LEU A O 1
ATOM 1458 N N . SER A 1 190 ? 7.701 -3.503 -40.692 1.00 82.00 190 SER A N 1
ATOM 1459 C CA . SER A 1 190 ? 7.200 -2.542 -41.681 1.00 82.00 190 SER A CA 1
ATOM 1460 C C . SER A 1 190 ? 6.117 -1.628 -41.097 1.00 82.00 190 SER A C 1
ATOM 1462 O O . SER A 1 190 ? 6.054 -0.447 -41.443 1.00 82.00 190 SER A O 1
ATOM 1464 N N . GLN A 1 191 ? 5.340 -2.130 -40.132 1.00 76.31 191 GLN A N 1
ATOM 1465 C CA . GLN A 1 191 ? 4.346 -1.345 -39.400 1.00 76.31 191 GLN A CA 1
ATOM 1466 C C . GLN A 1 191 ? 4.998 -0.438 -38.354 1.00 76.31 191 GLN A C 1
ATOM 1468 O O . GLN A 1 191 ? 4.523 0.671 -38.126 1.00 76.31 191 GLN A O 1
ATOM 1473 N N . VAL A 1 192 ? 6.127 -0.855 -37.769 1.00 74.06 192 VAL A N 1
ATOM 1474 C CA . VAL A 1 192 ? 6.906 -0.017 -36.840 1.00 74.06 192 VAL A CA 1
ATOM 1475 C C . VAL A 1 192 ? 7.473 1.215 -37.552 1.00 74.06 192 VAL A C 1
ATOM 1477 O O . VAL A 1 192 ? 7.455 2.305 -36.991 1.00 74.06 192 VAL A O 1
ATOM 1480 N N . ALA A 1 193 ? 7.910 1.080 -38.807 1.00 71.44 193 ALA A N 1
ATOM 1481 C CA . ALA A 1 193 ? 8.381 2.215 -39.607 1.00 71.44 193 ALA A CA 1
ATOM 1482 C C . ALA A 1 193 ? 7.266 3.223 -39.958 1.00 71.44 193 ALA A C 1
ATOM 1484 O O . ALA A 1 193 ? 7.548 4.401 -40.169 1.00 71.44 193 ALA A O 1
ATOM 1485 N N . GLN A 1 194 ? 6.008 2.772 -40.005 1.00 69.56 194 GLN A N 1
ATOM 1486 C CA . GLN A 1 194 ? 4.822 3.610 -40.229 1.00 69.56 194 GLN A CA 1
ATOM 1487 C C . GLN A 1 194 ? 4.201 4.131 -38.927 1.00 69.56 194 GLN A C 1
ATOM 1489 O O . GLN A 1 194 ? 3.314 4.988 -38.955 1.00 69.56 194 GLN A O 1
ATOM 1494 N N . TYR A 1 195 ? 4.658 3.631 -37.778 1.00 69.38 195 TYR A N 1
ATOM 1495 C CA . TYR A 1 195 ? 4.201 4.075 -36.475 1.00 69.38 195 TYR A CA 1
ATOM 1496 C C . TYR A 1 195 ? 4.765 5.469 -36.177 1.00 69.38 195 TYR A C 1
ATOM 1498 O O . TYR A 1 195 ? 5.835 5.631 -35.590 1.00 69.38 195 TYR A O 1
ATOM 1506 N N . GLN A 1 196 ? 4.025 6.507 -36.566 1.00 65.12 196 GLN A N 1
ATOM 1507 C CA . GLN A 1 196 ? 4.202 7.834 -35.988 1.00 65.12 196 GLN A CA 1
ATOM 1508 C C . GLN A 1 196 ? 3.570 7.808 -34.587 1.00 65.12 196 GLN A C 1
ATOM 1510 O O . GLN A 1 196 ? 2.350 7.631 -34.488 1.00 65.12 196 GLN A O 1
ATOM 1515 N N . PRO A 1 197 ? 4.333 7.987 -33.491 1.00 62.62 197 PRO A N 1
ATOM 1516 C CA . PRO A 1 197 ? 3.717 8.154 -32.185 1.00 62.62 197 PRO A CA 1
ATOM 1517 C C . PRO A 1 197 ? 2.775 9.355 -32.276 1.00 62.62 197 PRO A C 1
ATOM 1519 O O . PRO A 1 197 ? 3.204 10.450 -32.646 1.00 62.62 197 PRO A O 1
ATOM 1522 N N . ARG A 1 198 ? 1.485 9.151 -31.981 1.00 60.03 198 ARG A N 1
ATOM 1523 C CA . ARG A 1 198 ? 0.532 10.256 -31.836 1.00 60.03 198 ARG A CA 1
ATOM 1524 C C . ARG A 1 198 ? 1.095 11.178 -30.762 1.00 60.03 198 ARG A C 1
ATOM 1526 O O . ARG A 1 198 ? 1.028 10.846 -29.580 1.00 60.03 198 ARG A O 1
ATOM 1533 N N . GLN A 1 199 ? 1.679 12.302 -31.167 1.00 61.38 199 GLN A N 1
ATOM 1534 C CA . GLN A 1 199 ? 1.989 13.372 -30.234 1.00 61.38 199 GLN A CA 1
ATOM 1535 C C . GLN A 1 199 ? 0.650 13.798 -29.643 1.00 61.38 199 GLN A C 1
ATOM 1537 O O . GLN A 1 199 ? -0.228 14.281 -30.356 1.00 61.38 199 GLN A O 1
ATOM 1542 N N . VAL A 1 200 ? 0.450 13.478 -28.364 1.00 62.62 200 VAL A N 1
ATOM 1543 C CA . VAL A 1 200 ? -0.724 13.926 -27.622 1.00 62.62 200 VAL A CA 1
ATOM 1544 C C . VAL A 1 200 ? -0.695 15.443 -27.677 1.00 62.62 200 VAL A C 1
ATOM 1546 O O . VAL A 1 200 ? 0.330 16.043 -27.353 1.00 62.62 200 VAL A O 1
ATOM 1549 N N . ASP A 1 201 ? -1.793 16.030 -28.139 1.00 81.19 201 ASP A N 1
ATOM 1550 C CA . ASP A 1 201 ? -1.933 17.475 -28.235 1.00 81.19 201 ASP A CA 1
ATOM 1551 C C . ASP A 1 201 ? -1.548 18.113 -26.882 1.00 81.19 201 ASP A C 1
ATOM 1553 O O . ASP A 1 201 ? -2.038 17.655 -25.839 1.00 81.19 201 ASP A O 1
ATOM 1557 N N . PRO A 1 202 ? -0.645 19.111 -26.850 1.00 81.81 202 PRO A N 1
ATOM 1558 C CA . PRO A 1 202 ? -0.254 19.782 -25.612 1.00 81.81 202 PRO A CA 1
ATOM 1559 C C . PRO A 1 202 ? -1.451 20.331 -24.817 1.00 81.81 202 PRO A C 1
ATOM 1561 O O . PRO A 1 202 ? -1.391 20.371 -23.587 1.00 81.81 202 PRO A O 1
ATOM 1564 N N . GLU A 1 203 ? -2.560 20.676 -25.477 1.00 87.38 203 GLU A N 1
ATOM 1565 C CA . GLU A 1 203 ? -3.794 21.102 -24.810 1.00 87.38 203 GLU A CA 1
ATOM 1566 C C . GLU A 1 203 ? -4.458 19.949 -24.032 1.00 87.38 203 GLU A C 1
ATOM 1568 O O . GLU A 1 203 ? -4.886 20.115 -22.887 1.00 87.38 203 GLU A O 1
ATOM 1573 N N . VAL A 1 204 ? -4.451 18.735 -24.593 1.00 88.81 204 VAL A N 1
ATOM 1574 C CA . VAL A 1 204 ? -4.959 17.524 -23.926 1.00 88.81 204 VAL A CA 1
ATOM 1575 C C . VAL A 1 204 ? -4.082 17.144 -22.734 1.00 88.81 204 VAL A C 1
ATOM 1577 O O . VAL A 1 204 ? -4.596 16.676 -21.716 1.00 88.81 204 VAL A O 1
ATOM 1580 N N . LEU A 1 205 ? -2.767 17.354 -22.829 1.00 89.19 205 LEU A N 1
ATOM 1581 C CA . LEU A 1 205 ? -1.847 17.129 -21.713 1.00 89.19 205 LEU A CA 1
ATOM 1582 C C . LEU A 1 205 ? -2.152 18.075 -20.540 1.00 89.19 205 LEU A C 1
ATOM 1584 O O . LEU A 1 205 ? -2.236 17.623 -19.397 1.00 89.19 205 LEU A O 1
ATOM 1588 N N . HIS A 1 206 ? -2.366 19.364 -20.823 1.00 92.75 206 HIS A N 1
ATOM 1589 C CA . HIS A 1 206 ? -2.719 20.352 -19.804 1.00 92.75 206 HIS A CA 1
ATOM 1590 C C . HIS A 1 206 ? -4.058 20.023 -19.132 1.00 92.75 206 HIS A C 1
ATOM 1592 O O . HIS A 1 206 ? -4.155 20.018 -17.904 1.00 92.75 206 HIS A O 1
ATOM 1598 N N . LEU A 1 207 ? -5.070 19.657 -19.925 1.00 93.75 207 LEU A N 1
ATOM 1599 C CA . LEU A 1 207 ? -6.387 19.306 -19.400 1.00 93.75 207 LEU A CA 1
ATOM 1600 C C . LEU A 1 207 ? -6.344 18.048 -18.519 1.00 93.75 207 LEU A C 1
ATOM 1602 O O . LEU A 1 207 ? -7.013 17.997 -17.487 1.00 93.75 207 LEU A O 1
ATOM 1606 N N . ARG A 1 208 ? -5.528 17.047 -18.879 1.00 92.00 208 ARG A N 1
ATOM 1607 C CA . ARG A 1 208 ? -5.305 15.856 -18.040 1.00 92.00 208 ARG A CA 1
ATOM 1608 C C . ARG A 1 208 ? -4.682 16.214 -16.696 1.00 92.00 208 ARG A C 1
ATOM 1610 O O . ARG A 1 208 ? -5.174 15.751 -15.673 1.00 92.00 208 ARG A O 1
ATOM 1617 N N . GLN A 1 209 ? -3.668 17.077 -16.689 1.00 93.75 209 GLN A N 1
ATOM 1618 C CA . GLN A 1 209 ? -3.028 17.525 -15.452 1.00 93.75 209 GLN A CA 1
ATOM 1619 C C . GLN A 1 209 ? -4.005 18.293 -14.547 1.00 93.75 209 GLN A C 1
ATOM 1621 O O . GLN A 1 209 ? -4.041 18.069 -13.338 1.00 93.75 209 GLN A O 1
ATOM 1626 N N . GLN A 1 210 ? -4.842 19.160 -15.125 1.00 94.69 210 GLN A N 1
ATOM 1627 C CA . GLN A 1 210 ? -5.870 19.877 -14.368 1.00 94.69 210 GLN A CA 1
ATOM 1628 C C . GLN A 1 210 ? -6.923 18.919 -13.793 1.00 94.69 210 GLN A C 1
ATOM 1630 O O . GLN A 1 210 ? -7.350 19.072 -12.649 1.00 94.69 210 GLN A O 1
ATOM 1635 N N . LEU A 1 211 ? -7.326 17.912 -14.565 1.00 96.06 211 LEU A N 1
ATOM 1636 C CA . LEU A 1 211 ? -8.291 16.908 -14.134 1.00 96.06 211 LEU A CA 1
ATOM 1637 C C . LEU A 1 211 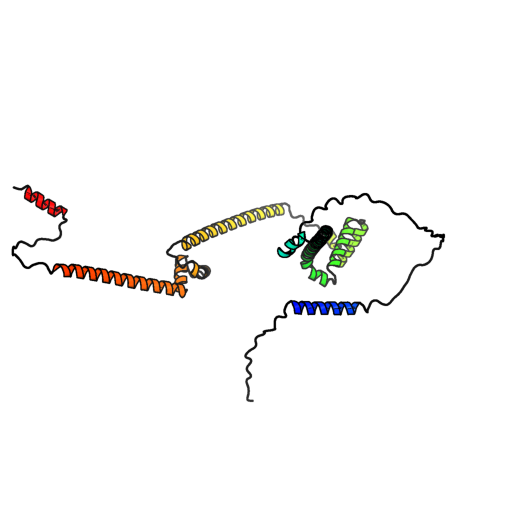? -7.738 16.043 -12.993 1.00 96.06 211 LEU A C 1
ATOM 1639 O O . LEU A 1 211 ? -8.452 15.820 -12.018 1.00 96.06 211 LEU A O 1
ATOM 1643 N N . GLU A 1 212 ? -6.471 15.631 -13.054 1.00 95.62 212 GLU A N 1
ATOM 1644 C CA . GLU A 1 212 ? -5.797 14.934 -11.949 1.00 95.62 212 GLU A CA 1
ATOM 1645 C C . GLU A 1 212 ? -5.736 15.798 -10.681 1.00 95.62 212 GLU A C 1
ATOM 1647 O O . GLU A 1 212 ? -6.020 15.311 -9.586 1.00 95.62 212 GLU A O 1
ATOM 1652 N N . GLN A 1 213 ? -5.449 17.098 -10.813 1.00 95.88 213 GLN A N 1
ATOM 1653 C CA . GLN A 1 213 ? -5.432 18.023 -9.677 1.00 95.88 213 GLN A CA 1
ATOM 1654 C C . GLN A 1 213 ? -6.818 18.170 -9.028 1.00 95.88 213 GLN A C 1
ATOM 1656 O O . GLN A 1 213 ? -6.938 18.140 -7.801 1.00 95.88 213 GLN A O 1
ATOM 1661 N N . VAL A 1 214 ? -7.874 18.304 -9.837 1.00 96.88 214 VAL A N 1
ATOM 1662 C CA . VAL A 1 214 ? -9.258 18.402 -9.344 1.00 96.88 214 VAL A CA 1
ATOM 1663 C C . VAL A 1 214 ? -9.698 17.094 -8.689 1.00 96.88 214 VAL A C 1
ATOM 1665 O O . VAL A 1 214 ? -10.296 17.124 -7.614 1.00 96.88 214 VAL A O 1
ATOM 1668 N N . GLN A 1 215 ? -9.370 15.947 -9.289 1.00 95.38 215 GLN A N 1
ATOM 1669 C CA . GLN A 1 215 ? -9.657 14.640 -8.696 1.00 95.38 215 GLN A CA 1
ATOM 1670 C C . GLN A 1 215 ? -8.938 14.456 -7.360 1.00 95.38 215 GLN A C 1
ATOM 1672 O O . GLN A 1 215 ? -9.561 14.006 -6.401 1.00 95.38 215 GLN A O 1
ATOM 1677 N N . GLY A 1 216 ? -7.669 14.864 -7.265 1.00 95.75 216 GLY A N 1
ATOM 1678 C CA . GLY A 1 216 ? -6.915 14.840 -6.014 1.00 95.75 216 GLY A CA 1
ATOM 1679 C C . GLY A 1 216 ? -7.561 15.699 -4.923 1.00 95.75 216 GLY A C 1
ATOM 1680 O O . GLY A 1 216 ? -7.697 15.249 -3.786 1.00 95.75 216 GLY A O 1
ATOM 1681 N N . HIS A 1 217 ? -8.029 16.903 -5.267 1.00 96.38 217 HIS A N 1
ATOM 1682 C CA . HIS A 1 217 ? -8.725 17.775 -4.318 1.00 96.38 217 HIS A CA 1
ATOM 1683 C C . HIS A 1 217 ? -10.048 17.169 -3.828 1.00 96.38 217 HIS A C 1
ATOM 1685 O O . HIS A 1 217 ? -10.329 17.178 -2.630 1.00 96.38 217 HIS A O 1
ATOM 1691 N N . LEU A 1 218 ? -10.839 16.598 -4.740 1.00 96.44 218 LEU A N 1
ATOM 1692 C CA . LEU A 1 218 ? -12.127 15.989 -4.409 1.00 96.44 218 LEU A CA 1
ATOM 1693 C C . LEU A 1 218 ? -11.950 14.726 -3.553 1.00 96.44 218 LEU A C 1
ATOM 1695 O O . LEU A 1 218 ? -12.660 14.549 -2.563 1.00 96.44 218 LEU A O 1
ATOM 1699 N N . ALA A 1 219 ? -10.967 13.884 -3.883 1.00 96.00 219 ALA A N 1
ATOM 1700 C CA . ALA A 1 219 ? -10.619 12.715 -3.081 1.00 96.00 219 ALA A CA 1
ATOM 1701 C C . ALA A 1 219 ? -10.165 13.112 -1.665 1.00 96.00 219 ALA A C 1
ATOM 1703 O O . ALA A 1 219 ? -10.618 12.511 -0.690 1.00 96.00 219 ALA A O 1
ATOM 1704 N N . GLY A 1 220 ? -9.341 14.159 -1.543 1.00 96.19 220 GLY A N 1
ATOM 1705 C CA . GLY A 1 220 ? -8.916 14.702 -0.251 1.00 96.19 220 GLY A CA 1
ATOM 1706 C C . GLY A 1 220 ? -10.090 15.209 0.589 1.00 96.19 220 GLY A C 1
ATOM 1707 O O . GLY A 1 220 ? -10.235 14.815 1.745 1.00 96.19 220 GLY A O 1
ATOM 1708 N N . GLN A 1 221 ? -10.987 15.998 -0.009 1.00 96.19 221 GLN A N 1
ATOM 1709 C CA . GLN A 1 221 ? -12.180 16.507 0.673 1.00 96.19 221 GLN A CA 1
ATOM 1710 C C . GLN A 1 221 ? -13.099 15.373 1.154 1.00 96.19 221 GLN A C 1
ATOM 1712 O O . GLN A 1 221 ? -13.600 15.409 2.279 1.00 96.19 221 GLN A O 1
ATOM 1717 N N . HIS A 1 222 ? -13.301 14.345 0.326 1.00 95.75 222 HIS A N 1
ATOM 1718 C CA . HIS A 1 222 ? -14.095 13.183 0.713 1.00 95.75 222 HIS A CA 1
ATOM 1719 C C . HIS A 1 222 ? -13.464 12.442 1.899 1.00 95.75 222 HIS A C 1
ATOM 1721 O O . HIS A 1 222 ? -14.154 12.093 2.858 1.00 95.75 222 HIS A O 1
ATOM 1727 N N . GLN A 1 223 ? -12.144 12.251 1.876 1.00 96.25 223 GLN A N 1
ATOM 1728 C CA . GLN A 1 223 ? -11.428 11.578 2.955 1.00 96.25 223 GLN A CA 1
ATOM 1729 C C . GLN A 1 223 ? -11.487 12.367 4.273 1.00 96.25 223 GLN A C 1
ATOM 1731 O O . GLN A 1 223 ? -11.667 11.765 5.333 1.00 96.25 223 GLN A O 1
ATOM 1736 N N . GLU A 1 224 ? -11.368 13.695 4.233 1.00 96.19 224 GLU A N 1
ATOM 1737 C CA . GLU A 1 224 ? -11.533 14.555 5.413 1.00 96.19 224 GLU A CA 1
ATOM 1738 C C . GLU A 1 224 ? -12.949 14.459 5.993 1.00 96.19 224 GLU A C 1
ATOM 1740 O O . GLU A 1 224 ? -13.116 14.328 7.207 1.00 96.19 224 GLU A O 1
ATOM 1745 N N . GLN A 1 225 ? -13.974 14.447 5.137 1.00 96.12 225 GLN A N 1
ATOM 1746 C CA . GLN A 1 225 ? -15.364 14.314 5.571 1.00 96.12 225 GLN A CA 1
ATOM 1747 C C . GLN A 1 225 ? -15.636 12.962 6.243 1.00 96.12 225 GLN A C 1
ATOM 1749 O O . GLN A 1 225 ? -16.294 12.910 7.289 1.00 96.12 225 GLN A O 1
ATOM 1754 N N . VAL A 1 226 ? -15.109 11.870 5.680 1.00 96.31 226 VAL A N 1
ATOM 1755 C CA . VAL A 1 226 ? -15.209 10.530 6.278 1.00 96.31 226 VAL A CA 1
ATOM 1756 C C . VAL A 1 226 ? -14.504 10.495 7.633 1.00 96.31 226 VAL A C 1
ATOM 1758 O O . VAL A 1 226 ? -15.086 10.020 8.606 1.00 96.31 226 VAL A O 1
ATOM 1761 N N . GLN A 1 227 ? -13.295 11.056 7.737 1.00 96.06 227 GLN A N 1
ATOM 1762 C CA . GLN A 1 227 ? -12.561 11.122 9.005 1.00 96.06 227 GLN A CA 1
ATOM 1763 C C . GLN A 1 227 ? -13.307 11.933 10.068 1.00 96.06 227 GLN A C 1
ATOM 1765 O O . GLN A 1 227 ? -13.413 11.486 11.210 1.00 96.06 227 GLN A O 1
ATOM 1770 N N . HIS A 1 228 ? -13.863 13.091 9.704 1.00 96.19 228 HIS A N 1
ATOM 1771 C CA . HIS A 1 228 ? -14.634 13.919 10.630 1.00 96.19 228 HIS A CA 1
ATOM 1772 C C . HIS A 1 228 ? -15.895 13.193 11.115 1.00 96.19 228 HIS A C 1
ATOM 1774 O O . HIS A 1 228 ? -16.199 13.190 12.306 1.00 96.19 228 HIS A O 1
ATOM 1780 N N . THR A 1 229 ? -16.608 12.525 10.206 1.00 94.44 229 THR A N 1
ATOM 1781 C CA . THR A 1 229 ? -17.803 11.739 10.543 1.00 94.44 229 THR A CA 1
ATOM 1782 C C . THR A 1 229 ? -17.451 10.571 11.465 1.00 94.44 229 THR A C 1
ATOM 1784 O O . THR A 1 229 ? -18.111 10.364 12.481 1.00 94.44 229 THR A O 1
ATOM 1787 N N . GLN A 1 230 ? -16.369 9.846 11.170 1.00 93.12 230 GLN A N 1
ATOM 1788 C CA . GLN A 1 230 ? -15.908 8.736 12.002 1.00 93.12 230 GLN A CA 1
ATOM 1789 C C . GLN A 1 230 ? -15.475 9.205 13.395 1.00 93.12 230 GLN A C 1
ATOM 1791 O O . GLN A 1 230 ? -15.770 8.541 14.388 1.00 93.12 230 GLN A O 1
ATOM 1796 N N . ALA A 1 231 ? -14.796 10.351 13.488 1.00 95.44 231 ALA A N 1
ATOM 1797 C CA . ALA A 1 231 ? -14.393 10.933 14.763 1.00 95.44 231 ALA A CA 1
ATOM 1798 C C . ALA A 1 231 ? -15.608 11.308 15.627 1.00 95.44 231 ALA A C 1
ATOM 1800 O O . ALA A 1 231 ? -15.613 11.023 16.824 1.00 95.44 231 ALA A O 1
ATOM 1801 N N . GLU A 1 232 ? -16.648 11.890 15.026 1.00 94.69 232 GLU A N 1
ATOM 1802 C CA . GLU A 1 232 ? -17.901 12.207 15.719 1.00 94.69 232 GLU A CA 1
ATOM 1803 C C . GLU A 1 232 ? -18.636 10.948 16.194 1.00 94.69 232 GLU A C 1
ATOM 1805 O O . GLU A 1 232 ? -19.031 10.872 17.358 1.00 94.69 232 GLU A O 1
ATOM 1810 N N . ILE A 1 233 ? -18.740 9.918 15.349 1.00 91.19 233 ILE A N 1
ATOM 1811 C CA . ILE A 1 233 ? -19.333 8.627 15.732 1.00 91.19 233 ILE A CA 1
ATOM 1812 C C . ILE A 1 233 ? -18.559 8.004 16.901 1.00 91.19 233 ILE A C 1
ATOM 1814 O O . ILE A 1 233 ? -19.158 7.588 17.892 1.00 91.19 233 ILE A O 1
ATOM 1818 N N . ASN A 1 234 ? -17.226 7.988 16.836 1.00 93.12 234 ASN A N 1
ATOM 1819 C CA . ASN A 1 234 ? -16.394 7.429 17.901 1.00 93.12 234 ASN A CA 1
ATOM 1820 C C . ASN A 1 234 ? -16.568 8.187 19.225 1.00 93.12 234 ASN A C 1
ATOM 1822 O O . ASN A 1 234 ? -16.633 7.559 20.282 1.00 93.12 234 ASN A O 1
ATOM 1826 N N . ARG A 1 235 ? -16.695 9.521 19.185 1.00 96.19 235 ARG A N 1
ATOM 1827 C CA . ARG A 1 235 ? -17.001 10.332 20.376 1.00 96.19 235 ARG A CA 1
ATOM 1828 C C . ARG A 1 235 ? -18.355 9.968 20.974 1.00 96.19 235 ARG A C 1
ATOM 1830 O O . ARG A 1 235 ? -18.449 9.821 22.190 1.00 96.19 235 ARG A O 1
ATOM 1837 N N . GLN A 1 236 ? -19.382 9.800 20.142 1.00 93.12 236 GLN A N 1
ATOM 1838 C CA . GLN A 1 236 ? -20.717 9.402 20.599 1.00 93.12 236 GLN A CA 1
ATOM 1839 C C . GLN A 1 236 ? -20.701 8.010 21.235 1.00 93.12 236 GLN A C 1
ATOM 1841 O O . GLN A 1 236 ? -21.238 7.840 22.326 1.00 93.12 236 GLN A O 1
ATOM 1846 N N . ILE A 1 237 ? -20.021 7.042 20.614 1.00 93.94 237 ILE A N 1
ATOM 1847 C CA . ILE A 1 237 ? -19.856 5.690 21.166 1.00 93.94 237 ILE A CA 1
ATOM 1848 C C . IL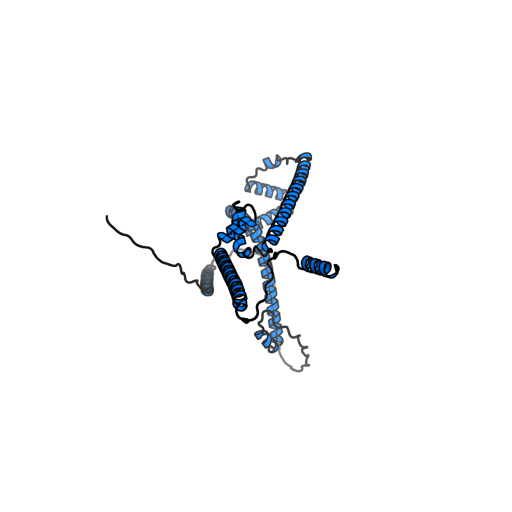E A 1 237 ? -19.122 5.741 22.509 1.00 93.94 237 ILE A C 1
ATOM 1850 O O . ILE A 1 237 ? -19.551 5.100 23.464 1.00 93.94 237 ILE A O 1
ATOM 1854 N N . GLN A 1 238 ? -18.044 6.523 22.616 1.00 94.50 238 GLN A N 1
ATOM 1855 C CA . GLN A 1 238 ? -17.278 6.634 23.857 1.00 94.50 238 GLN A CA 1
ATOM 1856 C C . GLN A 1 238 ? -18.088 7.296 24.978 1.00 94.50 238 GLN A C 1
ATOM 1858 O O . GLN A 1 238 ? -18.059 6.825 26.116 1.00 94.50 238 GLN A O 1
ATOM 1863 N N . ALA A 1 239 ? -18.832 8.359 24.662 1.00 95.19 239 ALA A N 1
ATOM 1864 C CA . ALA A 1 239 ? -19.729 9.016 25.608 1.00 95.19 239 ALA A CA 1
ATOM 1865 C C . ALA A 1 239 ? -20.835 8.060 26.078 1.00 95.19 239 ALA A C 1
ATOM 1867 O O . ALA A 1 239 ? -21.098 7.971 27.274 1.00 95.19 239 ALA A O 1
ATOM 1868 N N . PHE A 1 240 ? -21.419 7.297 25.151 1.00 95.75 240 PHE A N 1
ATOM 1869 C CA . PHE A 1 240 ? -22.451 6.310 25.445 1.00 95.75 240 PHE A CA 1
ATOM 1870 C C . PHE A 1 240 ? -21.919 5.170 26.320 1.00 95.75 240 PHE A C 1
ATOM 1872 O O . PHE A 1 240 ? -22.513 4.854 27.346 1.00 95.75 240 PHE A O 1
ATOM 1879 N N . SER A 1 241 ? -20.766 4.598 25.969 1.00 94.69 241 SER A N 1
ATOM 1880 C CA . SER A 1 241 ? -20.115 3.525 26.729 1.00 94.69 241 SER A CA 1
ATOM 1881 C C . SER A 1 241 ? -19.702 3.953 28.139 1.00 94.69 241 SER A C 1
ATOM 1883 O O . SER A 1 241 ? -19.608 3.107 29.022 1.00 94.69 241 SER A O 1
ATOM 1885 N N . SER A 1 242 ? -19.422 5.243 28.348 1.00 94.75 242 SER A N 1
ATOM 1886 C CA . SER A 1 242 ? -18.992 5.779 29.645 1.00 94.75 242 SER A CA 1
ATOM 1887 C C . SER A 1 242 ? -20.159 6.176 30.559 1.00 94.75 242 SER A C 1
ATOM 1889 O O . SER A 1 242 ? -19.926 6.482 31.729 1.00 94.75 242 SER A O 1
ATOM 1891 N N . ASP A 1 243 ? -21.400 6.213 30.056 1.00 94.94 243 ASP A N 1
ATOM 1892 C CA . ASP A 1 243 ? -22.579 6.526 30.871 1.00 94.94 243 ASP A CA 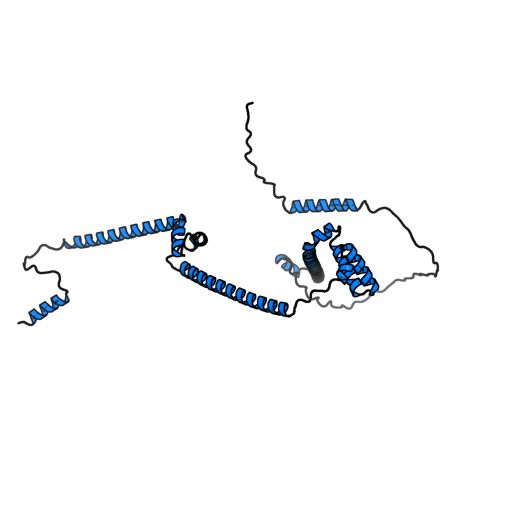1
ATOM 1893 C C . ASP A 1 243 ? -22.889 5.345 31.816 1.00 94.94 243 ASP A C 1
ATOM 1895 O O . ASP A 1 243 ? -23.119 4.231 31.340 1.00 94.94 243 ASP A O 1
ATOM 1899 N N . PRO A 1 244 ? -22.968 5.559 33.146 1.00 92.56 244 PRO A N 1
ATOM 1900 C CA . PRO A 1 244 ? -23.340 4.519 34.109 1.00 92.56 244 PRO A CA 1
ATOM 1901 C C . PRO A 1 244 ? -24.671 3.806 33.824 1.00 92.56 244 PRO A C 1
ATOM 1903 O O . PRO A 1 244 ? -24.898 2.713 34.340 1.00 92.56 244 PRO A O 1
ATOM 1906 N N . LYS A 1 245 ? -25.575 4.404 33.037 1.00 91.19 245 LYS A N 1
ATOM 1907 C CA . LYS A 1 245 ? -26.828 3.759 32.606 1.00 91.19 245 LYS A CA 1
ATOM 1908 C C . LYS A 1 245 ? -26.603 2.614 31.616 1.00 91.19 245 LYS A C 1
ATOM 1910 O O . LYS A 1 245 ? -27.439 1.715 31.536 1.00 91.19 245 LYS A O 1
ATOM 1915 N N . ASN A 1 246 ? -25.480 2.626 30.906 1.00 93.69 246 ASN A N 1
ATOM 1916 C CA . ASN A 1 246 ? -25.135 1.665 29.865 1.00 93.69 246 ASN A CA 1
ATOM 1917 C C . ASN A 1 246 ? -24.156 0.600 30.389 1.00 93.69 246 ASN A C 1
ATOM 1919 O O . ASN A 1 246 ? -23.200 0.226 29.719 1.00 93.69 246 ASN A O 1
ATOM 1923 N N . GLU A 1 247 ? -24.411 0.100 31.603 1.00 92.06 247 GLU A N 1
ATOM 1924 C CA . GLU A 1 247 ? -23.609 -0.912 32.313 1.00 92.06 247 GLU A CA 1
ATOM 1925 C C . GLU A 1 247 ? -23.260 -2.135 31.453 1.00 92.06 247 GLU A C 1
ATOM 1927 O O . GLU A 1 247 ? -22.151 -2.659 31.531 1.00 92.06 247 GLU A O 1
ATOM 1932 N N . PHE A 1 248 ? -24.202 -2.591 30.626 1.00 93.88 248 PHE A N 1
ATOM 1933 C CA . PHE A 1 248 ? -24.043 -3.804 29.828 1.00 93.88 248 PHE A CA 1
ATOM 1934 C C . PHE A 1 248 ? -23.500 -3.534 28.425 1.00 93.88 248 PHE A C 1
ATOM 1936 O O . PHE A 1 248 ? -23.480 -4.456 27.612 1.00 93.88 248 PHE A O 1
ATOM 1943 N N . PHE A 1 249 ? -23.069 -2.301 28.123 1.00 95.25 249 PHE A N 1
ATOM 1944 C CA . PHE A 1 249 ? -22.661 -1.886 26.779 1.00 95.25 249 PHE A CA 1
ATOM 1945 C C . PHE A 1 249 ? -21.665 -2.860 26.146 1.00 95.25 249 PHE A C 1
ATOM 1947 O O . PHE A 1 249 ? -21.910 -3.346 25.046 1.00 95.25 249 PHE A O 1
ATOM 1954 N N . ASP A 1 250 ? -20.602 -3.230 26.863 1.00 94.12 250 ASP A N 1
ATOM 1955 C CA . ASP A 1 250 ? -19.578 -4.144 26.347 1.00 94.12 250 ASP A CA 1
ATOM 1956 C C . ASP A 1 250 ? -20.129 -5.526 25.967 1.00 94.12 250 ASP A C 1
ATOM 1958 O O . ASP A 1 250 ? -19.666 -6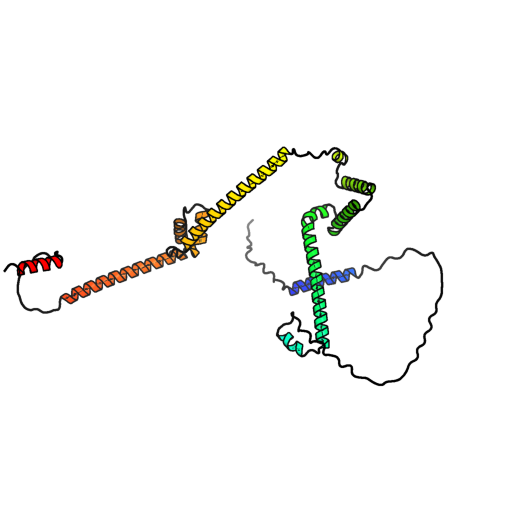.127 24.999 1.00 94.12 250 ASP A O 1
ATOM 1962 N N . GLN A 1 251 ? -21.146 -6.011 26.687 1.00 93.56 251 GLN A N 1
ATOM 1963 C CA . GLN A 1 251 ? -21.773 -7.317 26.452 1.00 93.56 251 GLN A CA 1
ATOM 1964 C C . GLN A 1 251 ? -22.741 -7.300 25.264 1.00 93.56 251 GLN A C 1
ATOM 1966 O O . GLN A 1 251 ? -23.040 -8.349 24.693 1.00 93.56 251 GLN A O 1
ATOM 1971 N N . VAL A 1 252 ? -23.258 -6.125 24.893 1.00 95.81 252 VAL A N 1
ATOM 1972 C CA . VAL A 1 252 ? -24.251 -5.980 23.818 1.00 95.81 252 VAL A CA 1
ATOM 1973 C C . VAL A 1 252 ? -23.728 -5.241 22.587 1.00 95.81 252 VAL A C 1
ATOM 1975 O O . VAL A 1 252 ? -24.407 -5.235 21.562 1.00 95.81 252 VAL A O 1
ATOM 1978 N N . ARG A 1 253 ? -22.516 -4.670 22.640 1.00 94.38 253 ARG A N 1
ATOM 1979 C CA . ARG A 1 253 ? -21.928 -3.819 21.588 1.00 94.38 253 ARG A CA 1
ATOM 1980 C C . ARG A 1 253 ? -21.952 -4.447 20.193 1.00 94.38 253 ARG A C 1
ATOM 1982 O O . ARG A 1 253 ? -22.217 -3.758 19.213 1.00 94.38 253 ARG A O 1
ATOM 1989 N N . GLU A 1 254 ? -21.692 -5.749 20.091 1.00 94.38 254 GLU A N 1
ATOM 1990 C CA . GLU A 1 254 ? -21.645 -6.451 18.803 1.00 94.38 254 GLU A CA 1
ATOM 1991 C C . GLU A 1 254 ? -23.046 -6.571 18.209 1.00 94.38 254 GLU A C 1
ATOM 1993 O O . GLU A 1 254 ? -23.261 -6.262 17.038 1.00 94.38 254 GLU A O 1
ATOM 1998 N N . HIS A 1 255 ? -24.028 -6.921 19.041 1.00 95.00 255 HIS A N 1
ATOM 1999 C CA . HIS A 1 255 ? -25.417 -6.993 18.615 1.00 95.00 255 HIS A CA 1
ATOM 2000 C C . HIS A 1 255 ? -25.980 -5.602 18.285 1.00 95.00 255 HIS A C 1
ATOM 2002 O O . HIS A 1 255 ? -26.670 -5.447 17.279 1.00 95.00 255 HIS A O 1
ATOM 2008 N N . MET A 1 256 ? -25.613 -4.567 19.050 1.00 95.19 256 MET A N 1
ATOM 2009 C CA . MET A 1 256 ? -25.914 -3.175 18.699 1.00 95.19 256 MET A CA 1
ATOM 2010 C C . MET A 1 256 ? -25.366 -2.818 17.311 1.00 95.19 256 MET A C 1
ATOM 2012 O O . MET A 1 256 ? -26.080 -2.223 16.506 1.00 95.19 256 MET A O 1
ATOM 2016 N N . GLY A 1 257 ? -24.128 -3.225 17.007 1.00 92.69 257 GLY A N 1
ATOM 2017 C CA . GLY A 1 257 ? -23.512 -3.035 15.694 1.00 92.69 257 GLY A CA 1
ATOM 2018 C C . GLY A 1 257 ? -24.321 -3.679 14.566 1.00 92.69 257 GLY A C 1
ATOM 2019 O O . GLY A 1 257 ? -24.568 -3.037 13.546 1.00 92.69 257 GLY A O 1
ATOM 2020 N N . VAL A 1 258 ? -24.811 -4.905 14.770 1.00 95.50 258 VAL A N 1
ATOM 2021 C CA . VAL A 1 258 ? -25.683 -5.600 13.806 1.00 95.50 258 VAL A CA 1
ATOM 2022 C C . VAL A 1 258 ? -27.011 -4.861 13.614 1.00 95.50 258 VAL A C 1
ATOM 2024 O O . VAL A 1 258 ? -27.446 -4.682 12.476 1.00 95.50 258 VAL A O 1
ATOM 2027 N N . LEU A 1 259 ? -27.650 -4.403 14.694 1.00 95.50 259 LEU A N 1
ATOM 202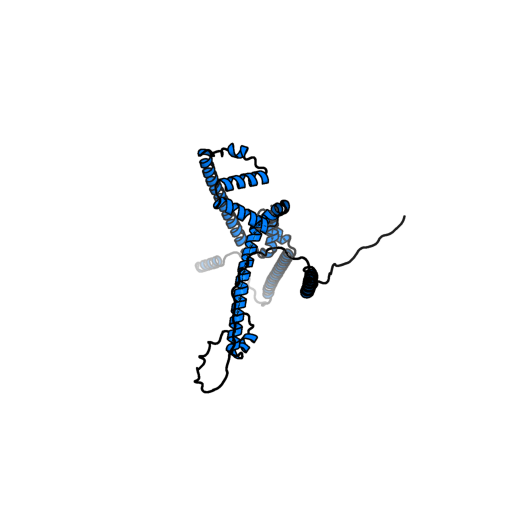8 C CA . LEU A 1 259 ? -28.927 -3.682 14.622 1.00 95.50 259 LEU A CA 1
ATOM 2029 C C . LEU A 1 259 ? -28.797 -2.365 13.848 1.00 95.50 259 LEU A C 1
ATOM 2031 O O . LEU A 1 259 ? -29.646 -2.056 13.011 1.00 95.50 259 LEU A O 1
ATOM 2035 N N . ILE A 1 260 ? -27.718 -1.617 14.080 1.00 93.88 260 ILE A N 1
ATOM 2036 C CA . ILE A 1 260 ? -27.447 -0.350 13.392 1.00 93.88 260 ILE A CA 1
ATOM 2037 C C . ILE A 1 260 ? -27.095 -0.600 11.920 1.00 93.88 260 ILE A C 1
ATOM 2039 O O . ILE A 1 260 ? -27.656 0.047 11.039 1.00 93.88 260 ILE A O 1
ATOM 2043 N N . ALA A 1 261 ? -26.234 -1.581 11.629 1.00 93.31 261 ALA A N 1
ATOM 2044 C CA . ALA A 1 261 ? -25.834 -1.910 10.258 1.00 93.31 261 ALA A CA 1
ATOM 2045 C C . ALA A 1 261 ? -27.017 -2.342 9.372 1.00 93.31 261 ALA A C 1
ATOM 2047 O O . ALA A 1 261 ? -27.029 -2.065 8.175 1.00 93.31 261 ALA A O 1
ATOM 2048 N N . ASN A 1 262 ? -28.029 -2.986 9.961 1.00 95.38 262 ASN A N 1
ATOM 2049 C CA . ASN A 1 262 ? -29.233 -3.429 9.255 1.00 95.38 262 ASN A CA 1
ATOM 2050 C C . ASN A 1 262 ? -30.386 -2.408 9.295 1.00 95.38 262 ASN A C 1
ATOM 2052 O O . ASN A 1 262 ? -31.494 -2.739 8.879 1.00 95.38 262 ASN A O 1
ATOM 2056 N N . ASN A 1 263 ? -30.155 -1.179 9.777 1.00 93.81 263 ASN A N 1
ATOM 2057 C CA . ASN A 1 263 ? -31.189 -0.148 9.960 1.00 93.81 263 ASN A CA 1
ATOM 2058 C C . ASN A 1 263 ? -32.383 -0.605 10.833 1.00 93.81 263 ASN A C 1
ATOM 2060 O O . ASN A 1 263 ? -33.503 -0.123 10.669 1.00 93.81 263 ASN A O 1
ATOM 2064 N N . LEU A 1 264 ? -32.161 -1.544 11.759 1.00 95.12 264 LEU A N 1
ATOM 2065 C CA . LEU A 1 264 ? -33.174 -2.032 12.708 1.00 95.12 264 LEU A CA 1
ATOM 2066 C C . LEU A 1 264 ? -33.277 -1.147 13.960 1.00 95.12 264 LEU A C 1
ATOM 2068 O O . LEU A 1 264 ? -34.303 -1.155 14.644 1.00 95.12 264 LEU A O 1
ATOM 2072 N N . ALA A 1 265 ? -32.230 -0.366 14.232 1.00 94.19 265 ALA A N 1
ATOM 2073 C CA . ALA A 1 265 ? -32.193 0.655 15.268 1.00 94.19 265 ALA A CA 1
ATOM 2074 C C . ALA A 1 265 ? -31.807 2.013 14.668 1.00 94.19 265 ALA A C 1
ATOM 2076 O O . ALA A 1 265 ? -30.885 2.106 13.859 1.00 94.19 265 ALA A O 1
ATOM 2077 N N . SER A 1 266 ? -32.508 3.067 15.087 1.00 90.06 266 SER A N 1
ATOM 2078 C CA . SER A 1 266 ? -32.329 4.431 14.565 1.00 90.06 266 SER A CA 1
ATOM 2079 C C . SER A 1 266 ? -31.207 5.199 15.271 1.00 90.06 266 SER A C 1
ATOM 2081 O O . SER A 1 266 ? -30.711 6.191 14.746 1.00 90.06 266 SER A O 1
ATOM 2083 N N . ASN A 1 267 ? -30.838 4.781 16.484 1.00 92.56 267 ASN A N 1
ATOM 2084 C CA . ASN A 1 267 ? -29.823 5.412 17.326 1.00 92.56 267 ASN A CA 1
ATOM 2085 C C . ASN A 1 267 ? -29.204 4.397 18.308 1.00 92.56 267 ASN A C 1
ATOM 2087 O O . ASN A 1 267 ? -29.652 3.249 18.405 1.00 92.56 267 ASN A O 1
ATOM 2091 N N . LEU A 1 268 ? -28.161 4.829 19.027 1.00 93.12 268 LEU A N 1
ATOM 2092 C CA . LEU A 1 268 ? -27.448 4.001 20.005 1.00 93.12 268 LEU A CA 1
ATOM 2093 C C . LEU A 1 268 ? -28.345 3.583 21.180 1.00 93.12 268 LEU A C 1
ATOM 2095 O O . LEU A 1 268 ? -28.224 2.447 21.632 1.00 93.12 268 LEU A O 1
ATOM 2099 N N . GLU A 1 269 ? -29.268 4.439 21.641 1.00 94.38 269 GLU A N 1
ATOM 2100 C CA . GLU A 1 269 ? -30.183 4.080 22.734 1.00 94.38 269 GLU A CA 1
ATOM 2101 C C . GLU A 1 269 ? -31.100 2.909 22.352 1.00 94.38 269 GLU A C 1
ATOM 2103 O O . GLU A 1 269 ? -31.197 1.925 23.085 1.00 94.38 269 GLU A O 1
ATOM 2108 N N . GLN A 1 270 ? -31.749 2.996 21.190 1.00 95.25 270 GLN A N 1
ATOM 2109 C CA . GLN A 1 270 ? -32.664 1.969 20.698 1.00 95.25 270 GLN A CA 1
ATOM 2110 C C . GLN A 1 270 ? -31.921 0.656 20.437 1.00 95.25 270 GLN A C 1
ATOM 2112 O O . GLN A 1 270 ? -32.423 -0.415 20.782 1.00 95.25 270 GLN A O 1
ATOM 2117 N N . ALA A 1 271 ? -30.718 0.736 19.856 1.00 95.81 271 ALA A N 1
ATOM 2118 C CA . ALA A 1 271 ? -29.879 -0.432 19.618 1.00 95.81 271 ALA A CA 1
ATOM 2119 C C . ALA A 1 271 ? -29.501 -1.118 20.936 1.00 95.81 271 ALA A C 1
ATOM 2121 O O . ALA A 1 271 ? -29.560 -2.342 21.026 1.00 95.81 271 ALA A O 1
ATOM 2122 N N . TYR A 1 272 ? -29.144 -0.338 21.962 1.00 96.06 272 TYR A N 1
ATOM 2123 C CA . TYR A 1 272 ? -28.793 -0.852 23.283 1.00 96.06 272 TYR A CA 1
ATOM 2124 C C . TYR A 1 272 ? -29.975 -1.559 23.943 1.00 96.06 272 TYR A C 1
ATOM 2126 O O . TYR A 1 272 ? -29.841 -2.710 24.350 1.00 96.06 272 TYR A O 1
ATOM 2134 N N . GLU A 1 273 ? -31.146 -0.921 23.990 1.00 94.25 273 GLU A N 1
ATOM 2135 C CA . GLU A 1 273 ? -32.341 -1.514 24.595 1.00 94.25 273 GLU A CA 1
ATOM 2136 C C . GLU A 1 273 ? -32.717 -2.837 23.913 1.00 94.25 273 GLU A C 1
ATOM 2138 O O . GLU A 1 273 ? -32.861 -3.866 24.579 1.00 94.25 273 GLU A O 1
ATOM 2143 N N . GLN A 1 274 ? -32.805 -2.842 22.579 1.00 95.06 274 GLN A N 1
ATOM 2144 C CA . GLN A 1 274 ? -33.109 -4.048 21.806 1.00 95.06 274 GLN A CA 1
ATOM 2145 C C . GLN A 1 274 ? -32.073 -5.153 22.042 1.00 95.06 274 GLN A C 1
ATOM 2147 O O . GLN A 1 274 ? -32.439 -6.315 22.238 1.00 95.06 274 GLN A O 1
ATOM 2152 N N . ALA A 1 275 ? -30.787 -4.800 22.069 1.00 95.94 275 ALA A N 1
ATOM 2153 C CA . ALA A 1 275 ? -29.719 -5.761 22.290 1.00 95.94 275 ALA A CA 1
ATOM 2154 C C . ALA A 1 275 ? -29.720 -6.322 23.726 1.00 95.94 275 ALA A C 1
ATOM 2156 O O . ALA A 1 275 ? -29.512 -7.525 23.898 1.00 95.94 275 ALA A O 1
ATOM 2157 N N . CYS A 1 276 ? -30.031 -5.509 24.742 1.00 94.38 276 CYS A N 1
ATOM 2158 C CA . CYS A 1 276 ? -30.203 -5.959 26.127 1.00 94.38 276 CYS A CA 1
ATOM 2159 C C . CYS A 1 276 ? -31.365 -6.946 26.278 1.00 94.38 276 CYS A C 1
ATOM 2161 O O . CYS A 1 276 ? -31.231 -7.936 26.993 1.00 94.38 276 CYS A O 1
ATOM 2163 N N . TYR A 1 277 ? -32.493 -6.714 25.599 1.00 92.38 277 TYR A N 1
ATOM 2164 C CA . TYR A 1 277 ? -33.632 -7.640 25.634 1.00 92.38 277 TYR A CA 1
ATOM 2165 C C . TYR A 1 277 ? -33.364 -8.952 24.897 1.00 92.38 277 TYR A C 1
ATOM 2167 O O . TYR A 1 277 ? -33.877 -10.007 25.291 1.00 92.38 277 TYR A O 1
ATOM 2175 N N . ALA A 1 278 ? -32.587 -8.888 23.818 1.00 93.44 278 ALA A N 1
ATOM 2176 C CA . ALA A 1 278 ? -32.251 -10.052 23.019 1.00 93.44 278 ALA A CA 1
ATOM 2177 C C . ALA A 1 278 ? -31.136 -10.910 23.637 1.00 93.44 278 ALA A C 1
ATOM 2179 O O . ALA A 1 278 ? -31.090 -12.107 23.363 1.00 93.44 278 ALA A O 1
ATOM 2180 N N . ASN A 1 279 ? -30.266 -10.335 24.476 1.00 93.06 279 ASN A N 1
ATOM 2181 C CA . ASN A 1 279 ? -29.234 -11.075 25.201 1.00 93.06 279 ASN A CA 1
ATOM 2182 C C . ASN A 1 279 ? -29.826 -11.732 26.475 1.00 93.06 279 ASN A C 1
ATOM 2184 O O . ASN A 1 279 ? -30.208 -11.017 27.407 1.00 93.06 279 ASN A O 1
ATOM 2188 N N . PRO A 1 280 ? -29.894 -13.079 26.565 1.00 91.94 280 PRO A N 1
ATOM 2189 C CA . PRO A 1 280 ? -30.512 -13.765 27.703 1.00 91.94 280 PRO A CA 1
ATOM 2190 C C . PRO A 1 280 ? -29.832 -13.499 29.052 1.00 91.94 280 PRO A C 1
ATOM 2192 O O . PRO A 1 280 ? -30.520 -13.436 30.072 1.00 91.94 280 PRO A O 1
ATOM 2195 N N . GLU A 1 281 ? -28.506 -13.335 29.074 1.00 92.12 281 GLU A N 1
ATOM 2196 C CA . GLU A 1 281 ? -27.740 -13.113 30.308 1.00 92.12 281 GLU A CA 1
ATOM 2197 C C . GLU A 1 281 ? -28.009 -11.718 30.877 1.00 92.12 281 GLU A C 1
ATOM 2199 O O . GLU A 1 281 ? -28.371 -11.575 32.048 1.00 92.12 281 GLU A O 1
ATOM 2204 N N . VAL A 1 282 ? -27.925 -10.696 30.019 1.00 92.94 282 VAL A N 1
ATOM 2205 C CA . VAL A 1 282 ? -28.232 -9.304 30.377 1.00 92.94 282 VAL A CA 1
ATOM 2206 C C . VAL A 1 282 ? -29.684 -9.177 30.827 1.00 92.94 282 VAL A C 1
ATOM 2208 O O . VAL A 1 282 ? -29.967 -8.561 31.857 1.00 92.94 282 VAL A O 1
ATOM 2211 N N . ARG A 1 283 ? -30.613 -9.816 30.106 1.00 92.62 283 ARG A N 1
ATOM 2212 C CA . ARG A 1 283 ? -32.029 -9.825 30.479 1.00 92.62 283 ARG A CA 1
ATOM 2213 C C . ARG A 1 283 ? -32.253 -10.457 31.855 1.00 92.62 283 ARG A C 1
ATOM 2215 O O . ARG A 1 283 ? -32.926 -9.855 32.686 1.00 92.62 283 ARG A O 1
ATOM 2222 N N . SER A 1 284 ? -31.649 -11.616 32.129 1.00 92.75 284 SER A N 1
ATOM 2223 C CA . SER A 1 284 ? -31.734 -12.270 33.444 1.00 92.75 284 SER A CA 1
ATOM 2224 C C . SER A 1 284 ? -31.189 -11.375 34.564 1.00 92.75 284 SER A C 1
ATOM 2226 O O . SER A 1 284 ? -31.809 -11.252 35.620 1.00 92.75 284 SER A O 1
ATOM 2228 N N . MET A 1 285 ? -30.053 -10.707 34.344 1.00 91.12 285 MET A N 1
ATOM 2229 C CA . MET A 1 285 ? -29.464 -9.771 35.312 1.00 91.12 285 MET A CA 1
ATOM 2230 C C . MET A 1 285 ? -30.387 -8.574 35.593 1.00 91.12 285 MET A C 1
ATOM 2232 O O . MET A 1 285 ? -30.590 -8.200 36.752 1.00 91.12 285 MET A O 1
ATOM 2236 N N . LEU A 1 286 ? -30.995 -7.996 34.552 1.00 89.38 286 LEU A N 1
ATOM 2237 C CA . LEU A 1 286 ? -31.972 -6.910 34.679 1.00 89.38 286 LEU A CA 1
ATOM 2238 C C . LEU A 1 286 ? -33.219 -7.350 35.460 1.00 89.38 286 LEU A C 1
ATOM 2240 O O . LEU A 1 286 ? -33.662 -6.640 36.368 1.00 89.38 286 LEU A O 1
ATOM 2244 N N . GLU A 1 287 ? -33.755 -8.534 35.160 1.00 90.50 287 GLU A N 1
ATOM 2245 C CA . GLU A 1 287 ? -34.899 -9.116 35.867 1.00 90.50 287 GLU A CA 1
ATOM 2246 C C . GLU A 1 287 ? -34.580 -9.341 37.352 1.00 90.50 287 GLU A C 1
ATOM 2248 O O . GLU A 1 287 ? -35.329 -8.879 38.219 1.00 90.50 287 GLU A O 1
ATOM 2253 N N . GLN A 1 288 ? -33.431 -9.950 37.665 1.00 91.81 288 GLN A N 1
ATOM 2254 C CA . GLN A 1 288 ? -32.973 -10.164 39.042 1.00 91.81 288 GLN A CA 1
ATOM 2255 C C . GLN A 1 288 ? -32.814 -8.845 39.807 1.00 91.81 288 GLN A C 1
ATOM 2257 O O . GLN A 1 288 ? -33.276 -8.727 40.946 1.00 91.81 288 GLN A O 1
ATOM 2262 N N . ARG A 1 289 ? -32.223 -7.821 39.179 1.00 89.12 289 ARG A N 1
ATOM 2263 C CA . ARG A 1 289 ? -32.065 -6.489 39.782 1.00 89.12 289 ARG A CA 1
ATOM 2264 C C . ARG A 1 289 ? -33.415 -5.837 40.068 1.00 89.12 289 ARG A C 1
ATOM 2266 O O . ARG A 1 289 ? -33.604 -5.263 41.141 1.00 89.12 289 ARG A O 1
ATOM 2273 N N . SER A 1 290 ? -34.364 -5.950 39.138 1.00 89.44 290 SER A N 1
ATOM 2274 C CA . SER A 1 290 ? -35.716 -5.412 39.310 1.00 89.44 290 SER A CA 1
ATOM 2275 C C . SER A 1 290 ? -36.472 -6.106 40.453 1.00 89.44 290 SER A C 1
ATOM 2277 O O . SER A 1 290 ? -37.092 -5.432 41.279 1.00 89.44 290 SER A O 1
ATOM 2279 N N . ALA A 1 291 ? -36.346 -7.433 40.569 1.00 92.81 291 ALA A N 1
ATOM 2280 C CA . ALA A 1 291 ? -36.952 -8.219 41.638 1.00 92.81 291 ALA A CA 1
ATOM 2281 C C . ALA A 1 291 ? -36.348 -7.872 43.009 1.00 92.81 291 ALA A C 1
ATOM 2283 O O . ALA A 1 291 ? -37.088 -7.648 43.970 1.00 92.81 291 ALA A O 1
ATOM 2284 N N . ALA A 1 292 ? -35.019 -7.746 43.092 1.00 92.62 292 ALA A N 1
ATOM 2285 C CA . ALA A 1 292 ? -34.321 -7.338 44.310 1.00 92.62 292 ALA A CA 1
ATOM 2286 C C . ALA A 1 292 ? -34.711 -5.917 44.756 1.00 92.62 292 ALA A C 1
ATOM 2288 O O . ALA A 1 292 ? -34.979 -5.691 45.937 1.00 92.62 292 ALA A O 1
ATOM 2289 N N . ALA A 1 293 ? -34.810 -4.964 43.822 1.00 92.00 293 ALA A N 1
ATOM 2290 C CA . ALA A 1 293 ? -35.244 -3.598 44.117 1.00 92.00 293 ALA A CA 1
ATOM 2291 C C . ALA A 1 293 ? -36.708 -3.539 44.594 1.00 92.00 293 ALA A C 1
ATOM 2293 O O . ALA A 1 293 ? -37.027 -2.808 45.536 1.00 92.00 293 ALA A O 1
ATOM 2294 N N . ALA A 1 294 ? -37.599 -4.325 43.980 1.00 93.25 294 ALA A N 1
ATOM 2295 C CA . ALA A 1 294 ? -39.000 -4.414 44.383 1.00 93.25 294 ALA A CA 1
ATOM 2296 C C . ALA A 1 294 ? -39.161 -5.009 45.791 1.00 93.25 294 ALA A C 1
ATOM 2298 O O . ALA A 1 294 ? -39.948 -4.497 46.592 1.00 93.25 294 ALA A O 1
ATOM 2299 N N . GLU A 1 295 ? -38.397 -6.053 46.114 1.00 93.19 295 GLU A N 1
ATOM 2300 C CA . GLU A 1 295 ? -38.410 -6.670 47.440 1.00 93.19 295 GLU A CA 1
ATOM 2301 C C . GLU A 1 295 ? -37.801 -5.743 48.502 1.00 93.19 295 GLU A C 1
ATOM 2303 O O . GLU A 1 295 ? -38.408 -5.546 49.554 1.00 93.19 295 GLU A O 1
ATOM 2308 N N . ALA A 1 296 ? -36.682 -5.070 48.212 1.00 93.31 296 ALA A N 1
ATOM 2309 C CA . ALA A 1 296 ? -36.096 -4.073 49.111 1.00 93.31 296 ALA A CA 1
ATOM 2310 C C . ALA A 1 296 ? -37.079 -2.930 49.423 1.00 93.31 296 ALA A C 1
ATOM 2312 O O . ALA A 1 296 ? -37.248 -2.541 50.581 1.00 93.31 296 ALA A O 1
ATOM 2313 N N . LYS A 1 297 ? -37.794 -2.432 48.404 1.00 94.69 297 LYS A N 1
ATOM 2314 C CA . LYS A 1 297 ? -38.843 -1.421 48.585 1.00 94.69 297 LYS A CA 1
ATOM 2315 C C . LYS A 1 297 ? -39.995 -1.945 49.446 1.00 94.69 297 LYS A C 1
ATOM 2317 O O . LYS A 1 297 ? -40.441 -1.251 50.356 1.00 94.69 297 LYS A O 1
ATOM 2322 N N . ARG A 1 298 ? -40.445 -3.182 49.211 1.00 94.12 298 ARG A N 1
ATOM 2323 C CA . ARG A 1 298 ? -41.497 -3.831 50.010 1.00 94.12 298 ARG A CA 1
ATOM 2324 C C . ARG A 1 298 ? -41.087 -3.973 51.478 1.00 94.12 298 ARG A C 1
ATOM 2326 O O . ARG A 1 298 ? -41.906 -3.719 52.363 1.00 94.12 298 ARG A O 1
ATOM 2333 N N . GLN A 1 299 ? -39.838 -4.355 51.738 1.00 93.50 299 GLN A N 1
ATOM 2334 C CA . GLN A 1 299 ? -39.299 -4.487 53.090 1.00 93.50 299 GLN A CA 1
ATOM 2335 C C . GLN A 1 299 ? -39.201 -3.137 53.800 1.00 93.50 299 GLN A C 1
ATOM 2337 O O . GLN A 1 299 ? -39.610 -3.041 54.959 1.00 93.50 299 GLN A O 1
ATOM 2342 N N . GLU A 1 300 ? -38.740 -2.084 53.121 1.00 93.62 300 GLU A N 1
ATOM 2343 C CA . GLU A 1 300 ? -38.694 -0.747 53.721 1.00 93.62 300 GLU A CA 1
ATOM 2344 C C . GLU A 1 300 ? -40.102 -0.208 53.996 1.00 93.62 300 GLU A C 1
ATOM 2346 O O . GLU A 1 300 ? -40.371 0.243 55.110 1.00 93.62 300 GLU A O 1
ATOM 2351 N N . ASP A 1 301 ? -41.040 -0.351 53.056 1.00 92.94 301 ASP A N 1
ATOM 2352 C CA . ASP A 1 301 ? -42.441 0.038 53.259 1.00 92.94 301 ASP A CA 1
ATOM 2353 C C . ASP A 1 301 ? -43.067 -0.709 54.450 1.00 92.94 301 ASP A C 1
ATOM 2355 O O . ASP A 1 301 ? -43.802 -0.124 55.255 1.00 92.94 301 ASP A O 1
ATOM 2359 N N . ALA A 1 302 ? -42.764 -2.003 54.605 1.00 92.88 302 ALA A N 1
ATOM 2360 C CA . ALA A 1 302 ? -43.200 -2.797 55.751 1.00 92.88 302 ALA A CA 1
ATOM 2361 C C . ALA A 1 302 ? -42.559 -2.311 57.061 1.00 92.88 302 ALA A C 1
ATOM 2363 O O . ALA A 1 302 ? -43.252 -2.188 58.077 1.00 92.88 302 ALA A O 1
ATOM 2364 N N . ARG A 1 303 ? -41.263 -1.978 57.044 1.00 93.50 303 ARG A N 1
ATOM 2365 C CA . ARG A 1 303 ? -40.519 -1.467 58.203 1.00 93.50 303 ARG A CA 1
ATOM 2366 C C . ARG A 1 303 ? -41.042 -0.103 58.650 1.00 93.50 303 ARG A C 1
ATOM 2368 O O . ARG A 1 303 ? -41.297 0.093 59.840 1.00 93.50 303 ARG A O 1
ATOM 2375 N N . VAL A 1 304 ? -41.284 0.808 57.709 1.00 93.75 304 VAL A N 1
ATOM 2376 C CA . VAL A 1 304 ? -41.880 2.129 57.956 1.00 93.75 304 VAL A CA 1
ATOM 2377 C C . VAL A 1 304 ? -43.277 1.979 58.561 1.00 93.75 304 VAL A C 1
ATOM 2379 O O . VAL A 1 304 ? -43.556 2.562 59.613 1.00 93.75 304 VAL A O 1
ATOM 2382 N N . LYS A 1 305 ? -44.134 1.128 57.978 1.00 92.88 305 LYS A N 1
ATOM 2383 C CA . LYS A 1 305 ? -45.479 0.847 58.516 1.00 92.88 305 LYS A CA 1
ATOM 2384 C C . LYS A 1 305 ? -45.429 0.235 59.919 1.00 92.88 305 LYS A C 1
ATOM 2386 O O . LYS A 1 305 ? -46.213 0.628 60.784 1.00 92.88 305 LYS A O 1
ATOM 2391 N N . ALA A 1 306 ? -44.517 -0.702 60.178 1.00 88.62 306 ALA A N 1
ATOM 2392 C CA . ALA A 1 306 ? -44.361 -1.324 61.492 1.00 88.62 306 ALA A CA 1
ATOM 2393 C C . ALA A 1 306 ? -43.880 -0.323 62.558 1.00 88.62 306 ALA A C 1
ATOM 2395 O O . ALA A 1 306 ? -44.397 -0.319 63.676 1.00 88.62 306 ALA A O 1
ATOM 2396 N N . ASN A 1 307 ? -42.934 0.556 62.214 1.00 88.25 307 ASN A N 1
ATOM 2397 C CA . ASN A 1 307 ? -42.445 1.607 63.109 1.00 88.25 307 ASN A CA 1
ATOM 2398 C C . ASN A 1 307 ? -43.531 2.645 63.424 1.00 88.25 307 ASN A C 1
ATOM 2400 O O . ASN A 1 307 ? -43.667 3.051 64.579 1.00 88.25 307 ASN A O 1
ATOM 2404 N N . ALA A 1 308 ? -44.344 3.028 62.435 1.00 86.94 308 ALA A N 1
ATOM 2405 C CA . ALA A 1 308 ? -45.494 3.904 62.649 1.00 86.94 308 ALA A CA 1
ATOM 2406 C C . ALA A 1 308 ? -46.511 3.281 63.623 1.00 86.94 308 ALA A C 1
ATOM 2408 O O . ALA A 1 308 ? -46.933 3.936 64.576 1.00 86.94 308 ALA A O 1
ATOM 2409 N N . LYS A 1 309 ? -46.839 1.990 63.454 1.00 87.12 309 LYS A N 1
ATOM 2410 C CA . LYS A 1 309 ? -47.738 1.263 64.369 1.00 87.12 309 LYS A CA 1
ATOM 2411 C C . LYS A 1 309 ? -47.185 1.160 65.795 1.00 87.12 309 LYS A C 1
ATOM 2413 O O . LYS A 1 309 ? -47.941 1.355 66.741 1.00 87.12 309 LYS A O 1
ATOM 2418 N N . ARG A 1 310 ? -45.880 0.905 65.974 1.00 84.06 310 ARG A N 1
ATOM 2419 C CA . ARG A 1 310 ? -45.249 0.875 67.312 1.00 84.06 310 ARG A CA 1
ATOM 2420 C C . ARG A 1 310 ? -45.333 2.226 68.023 1.00 84.06 310 ARG A C 1
ATOM 2422 O O . ARG A 1 310 ? -45.694 2.257 69.192 1.00 84.06 310 ARG A O 1
ATOM 2429 N N . ARG A 1 311 ? -45.059 3.328 67.314 1.00 80.56 311 ARG A N 1
ATOM 2430 C CA . ARG A 1 311 ? -45.176 4.693 67.862 1.00 80.56 311 ARG A CA 1
ATOM 2431 C C . ARG A 1 311 ? -46.611 5.037 68.270 1.00 80.56 311 ARG A C 1
ATOM 2433 O O . ARG A 1 311 ? -46.810 5.665 69.304 1.00 80.56 311 ARG A O 1
ATOM 2440 N N . ALA A 1 312 ? -47.600 4.596 67.491 1.00 74.50 312 ALA A N 1
ATOM 2441 C CA . ALA A 1 312 ? -49.008 4.783 67.834 1.00 74.50 312 ALA A CA 1
ATOM 2442 C C . ALA A 1 312 ? -49.426 3.941 69.059 1.00 74.50 312 ALA A C 1
ATOM 2444 O O . ALA A 1 312 ? -50.150 4.426 69.922 1.00 74.50 312 ALA A O 1
ATOM 2445 N N . GLY A 1 313 ? -48.926 2.704 69.177 1.00 68.06 313 GLY A N 1
ATOM 2446 C CA . GLY A 1 313 ? -49.217 1.810 70.307 1.00 68.06 313 GLY A CA 1
ATOM 2447 C C . GLY A 1 313 ? -48.576 2.229 71.637 1.00 68.06 313 GLY A C 1
ATOM 2448 O O . GLY A 1 313 ? -49.173 2.023 72.690 1.00 68.06 313 GLY A O 1
ATOM 2449 N N . SER A 1 314 ? -47.402 2.871 71.618 1.00 61.72 314 SER A N 1
ATOM 2450 C CA . SER A 1 314 ? -46.749 3.389 72.833 1.00 61.72 314 SER A CA 1
ATOM 2451 C C . SER A 1 314 ? -47.416 4.638 73.424 1.00 61.72 314 SER A C 1
ATOM 2453 O O . SER A 1 314 ? -47.054 5.055 74.517 1.00 61.72 314 SER A O 1
ATOM 2455 N N . SER A 1 315 ? -48.394 5.233 72.732 1.00 57.34 315 SER A N 1
ATOM 2456 C CA . SER A 1 315 ? -49.099 6.443 73.179 1.00 57.34 315 SER A CA 1
ATOM 2457 C C . SER A 1 315 ? -50.307 6.167 74.091 1.00 57.34 315 SER A C 1
ATOM 2459 O O . SER A 1 315 ? -50.987 7.112 74.481 1.00 57.34 315 SER A O 1
ATOM 2461 N N . ILE A 1 316 ? -50.607 4.902 74.420 1.00 58.34 316 ILE A N 1
ATOM 2462 C CA . ILE A 1 316 ? -51.836 4.522 75.149 1.00 58.34 316 ILE A CA 1
ATOM 2463 C C . ILE A 1 316 ? -51.576 4.070 76.603 1.00 58.34 316 ILE A C 1
ATOM 2465 O O . ILE A 1 316 ? -52.523 3.914 77.366 1.00 58.34 316 ILE A O 1
ATOM 2469 N N . ASN A 1 317 ? -50.324 3.952 77.065 1.00 51.44 317 ASN A N 1
ATOM 2470 C CA . ASN A 1 317 ? -50.040 3.516 78.441 1.00 51.44 317 ASN A CA 1
ATOM 2471 C C . ASN A 1 317 ? -49.323 4.598 79.270 1.00 51.44 317 ASN A C 1
ATOM 2473 O O . ASN A 1 317 ? -48.099 4.598 79.381 1.00 51.44 317 ASN A O 1
ATOM 2477 N N . GLY A 1 318 ? -50.102 5.522 79.848 1.00 43.88 318 GLY A N 1
ATOM 2478 C CA . GLY A 1 318 ? -49.598 6.613 80.689 1.00 43.88 318 GLY A CA 1
ATOM 2479 C C . GLY A 1 318 ? -50.678 7.375 81.471 1.00 43.88 318 GLY A C 1
ATOM 2480 O O . GLY A 1 318 ? -50.911 8.541 81.192 1.00 43.88 318 GLY A O 1
ATOM 2481 N N . SER A 1 319 ? -51.243 6.708 82.488 1.00 42.25 319 SER A N 1
ATOM 2482 C CA . SER A 1 319 ? -51.938 7.239 83.686 1.00 42.25 319 SER A CA 1
ATOM 2483 C C . SER A 1 319 ? -53.411 7.712 83.590 1.00 42.25 319 SER A C 1
ATOM 2485 O O . SER A 1 319 ? -53.710 8.664 82.873 1.00 42.25 319 SER A O 1
ATOM 2487 N N . PRO A 1 320 ? -54.347 7.131 84.380 1.00 50.00 320 PRO A N 1
ATOM 2488 C CA . PRO A 1 320 ? -55.668 7.705 84.610 1.00 50.00 320 PRO A CA 1
ATOM 2489 C C . PRO A 1 320 ? -55.598 8.726 85.756 1.00 50.00 320 PRO A C 1
ATOM 2491 O O . PRO A 1 320 ? -55.364 8.366 86.909 1.00 50.00 320 PRO A O 1
ATOM 2494 N N . GLY A 1 321 ? -55.831 10.005 85.465 1.00 44.19 321 GLY A N 1
ATOM 2495 C CA . GLY A 1 321 ? -55.949 11.008 86.519 1.00 44.19 321 GLY A CA 1
ATOM 2496 C C . GLY A 1 321 ? -56.236 12.423 86.025 1.00 44.19 321 GLY A C 1
ATOM 2497 O O . GLY A 1 321 ? -55.414 13.018 85.344 1.00 44.19 321 GLY A O 1
ATOM 2498 N N . ALA A 1 322 ? -57.372 12.951 86.487 1.00 38.66 322 ALA A N 1
ATOM 2499 C CA . ALA A 1 322 ? -57.735 14.369 86.594 1.00 38.66 322 ALA A CA 1
ATOM 2500 C C . ALA A 1 322 ? -58.176 15.136 85.322 1.00 38.66 322 ALA A C 1
ATOM 2502 O O . ALA A 1 322 ? -57.441 15.884 84.693 1.00 38.66 322 ALA A O 1
ATOM 2503 N N . ASN A 1 323 ? -59.472 14.987 85.041 1.00 50.06 323 ASN A N 1
ATOM 2504 C CA . ASN A 1 323 ? -60.474 16.015 84.723 1.00 50.06 323 ASN A CA 1
ATOM 2505 C C . ASN A 1 323 ? -60.036 17.506 84.690 1.00 50.06 323 ASN A C 1
ATOM 2507 O O . ASN A 1 323 ? -59.895 18.100 85.755 1.00 50.06 323 ASN A O 1
ATOM 2511 N N . VAL A 1 324 ? -60.017 18.134 83.499 1.00 41.62 324 VAL A N 1
ATOM 2512 C CA . VAL A 1 324 ? -60.449 19.536 83.248 1.00 41.62 324 VAL A CA 1
ATOM 2513 C C . VAL A 1 324 ? -60.894 19.671 81.770 1.00 41.62 324 VAL A C 1
ATOM 2515 O O . VAL A 1 324 ? -60.165 19.197 80.899 1.00 41.62 324 VAL A O 1
ATOM 2518 N N . PRO A 1 325 ? -62.044 20.295 81.436 1.00 59.12 325 PRO A N 1
ATOM 2519 C CA . PRO A 1 325 ? -62.483 20.473 80.048 1.00 59.12 325 PRO A CA 1
ATOM 2520 C C . PRO A 1 325 ? -62.192 21.890 79.524 1.00 59.12 325 PRO A C 1
ATOM 2522 O O . PRO A 1 325 ? -62.541 22.850 80.204 1.00 59.12 325 PRO A O 1
ATOM 2525 N N . SER A 1 326 ? -61.629 22.035 78.312 1.00 45.19 326 SER A N 1
ATOM 2526 C CA . SER A 1 326 ? -61.881 23.172 77.388 1.00 45.19 326 SER A CA 1
ATOM 2527 C C . SER A 1 326 ? -61.098 23.042 76.061 1.00 45.19 326 SER A C 1
ATOM 2529 O O . SER A 1 326 ? -60.181 22.228 75.991 1.00 45.19 326 SER A O 1
ATOM 2531 N N . PRO A 1 327 ? -61.435 23.790 74.990 1.00 50.06 327 PRO A N 1
ATOM 2532 C CA . PRO A 1 327 ? -62.410 23.388 73.989 1.00 50.06 327 PRO A CA 1
ATOM 2533 C C . PRO A 1 327 ? -61.776 23.169 72.603 1.00 50.06 327 PRO A C 1
ATOM 2535 O O . PRO A 1 327 ? -60.647 23.557 72.316 1.00 50.06 327 PRO A O 1
ATOM 2538 N N . ALA A 1 328 ? -62.549 22.537 71.724 1.00 52.91 328 ALA A N 1
ATOM 2539 C CA . ALA A 1 328 ? -62.210 22.297 70.329 1.00 52.91 328 ALA A CA 1
ATOM 2540 C C . ALA A 1 328 ? -61.948 23.599 69.542 1.00 52.91 328 ALA A C 1
ATOM 2542 O O . ALA A 1 328 ? -62.734 24.543 69.626 1.00 52.91 328 ALA A O 1
ATOM 2543 N N . GLY A 1 329 ? -60.897 23.612 68.712 1.00 45.91 329 GLY A N 1
ATOM 2544 C CA . GLY A 1 329 ? -60.659 24.689 67.747 1.00 45.91 329 GLY A CA 1
ATOM 2545 C C . GLY A 1 329 ? -59.386 24.550 66.901 1.00 45.91 329 GLY A C 1
ATOM 2546 O O . GLY A 1 329 ? -58.350 25.080 67.265 1.00 45.91 329 GLY A O 1
ATOM 2547 N N . ASN A 1 330 ? -59.513 23.893 65.741 1.00 46.28 330 ASN A N 1
ATOM 2548 C CA . ASN A 1 330 ? -58.704 24.019 64.512 1.00 46.28 330 ASN A CA 1
ATOM 2549 C C . ASN A 1 330 ? -57.172 23.815 64.551 1.00 46.28 330 ASN A C 1
ATOM 2551 O O . ASN A 1 330 ? -56.382 24.741 64.698 1.00 46.28 330 ASN A O 1
ATOM 2555 N N . GLN A 1 331 ? -56.761 22.595 64.191 1.00 52.84 331 GLN A N 1
ATOM 2556 C CA . GLN A 1 331 ? -55.377 22.130 64.007 1.00 52.84 331 GLN A CA 1
ATOM 2557 C C . GLN A 1 331 ? -54.692 22.580 62.694 1.00 52.84 331 GLN A C 1
ATOM 2559 O O . GLN A 1 331 ? -53.991 21.788 62.076 1.00 52.84 331 GLN A O 1
ATOM 2564 N N . ASN A 1 332 ? -54.858 23.819 62.226 1.00 58.19 332 ASN A N 1
ATOM 2565 C CA . ASN A 1 332 ? -54.119 24.289 61.036 1.00 58.19 332 ASN A CA 1
ATOM 2566 C C . ASN A 1 332 ? -53.688 25.757 61.141 1.00 58.19 332 ASN A C 1
ATOM 2568 O O . ASN A 1 332 ? -53.998 26.575 60.279 1.00 58.19 332 ASN A O 1
ATOM 2572 N N . LEU A 1 333 ? -52.944 26.092 62.192 1.00 59.34 333 LEU A N 1
ATOM 2573 C CA . LEU A 1 333 ? -52.189 27.342 62.265 1.00 59.34 333 LEU A CA 1
ATOM 2574 C C . LEU A 1 333 ? -50.710 27.004 62.433 1.00 59.34 333 LEU A C 1
ATOM 2576 O O . LEU A 1 333 ? -50.340 26.114 63.197 1.00 59.34 333 LEU A O 1
ATOM 2580 N N . SER A 1 334 ? -49.856 27.691 61.675 1.00 74.06 334 SER A N 1
ATOM 2581 C CA . SER A 1 334 ? -48.412 27.558 61.840 1.00 74.06 334 SER A CA 1
ATOM 2582 C C . SER A 1 334 ? -48.021 28.040 63.243 1.00 74.06 334 SER A C 1
ATOM 2584 O O . SER A 1 334 ? -48.593 29.015 63.730 1.00 74.06 334 SER A O 1
ATOM 2586 N N . LEU A 1 335 ? -47.018 27.414 63.878 1.00 68.56 335 LEU A N 1
ATOM 2587 C CA . LEU A 1 335 ? -46.498 27.800 65.209 1.00 68.56 335 LEU A CA 1
ATOM 2588 C C . LEU A 1 335 ? -46.266 29.318 65.353 1.00 68.56 335 LEU A C 1
ATOM 2590 O O . LEU A 1 335 ? -46.341 29.890 66.439 1.00 68.56 335 LEU A O 1
ATOM 2594 N N . ARG A 1 336 ? -45.963 29.981 64.232 1.00 70.38 336 ARG A N 1
ATOM 2595 C CA . ARG A 1 336 ? -45.707 31.417 64.154 1.00 70.38 336 ARG A CA 1
ATOM 2596 C C . ARG A 1 336 ? -46.966 32.266 64.345 1.00 70.38 336 ARG A C 1
ATOM 2598 O O . ARG A 1 336 ? -46.858 33.366 64.882 1.00 70.38 336 ARG A O 1
ATOM 2605 N N . ASP A 1 337 ? -48.133 31.780 63.933 1.00 75.19 337 ASP A N 1
ATOM 2606 C CA . ASP A 1 337 ? -49.414 32.460 64.150 1.00 75.19 337 ASP A CA 1
ATOM 2607 C C . ASP A 1 337 ? -49.951 32.225 65.564 1.00 75.19 337 ASP A C 1
ATOM 2609 O O . ASP A 1 337 ? -50.505 33.145 66.163 1.00 75.19 337 ASP A O 1
ATOM 2613 N N . GLU A 1 338 ? -49.692 31.049 66.137 1.00 73.62 338 GLU A N 1
ATOM 2614 C CA . GLU A 1 338 ? -50.055 30.712 67.519 1.00 73.62 338 GLU A CA 1
ATOM 2615 C C . GLU A 1 338 ? -49.296 31.591 68.534 1.00 73.62 338 GLU A C 1
ATOM 2617 O O . GLU A 1 338 ? -49.891 32.203 69.423 1.00 73.62 338 GLU A O 1
ATOM 2622 N N . LEU A 1 339 ? -47.987 31.785 68.321 1.00 74.88 339 LEU A N 1
ATOM 2623 C CA . LEU A 1 339 ? -47.174 32.729 69.099 1.00 74.88 339 LEU A CA 1
ATOM 2624 C C . LEU A 1 339 ? -47.662 34.177 68.959 1.00 74.88 339 LEU A C 1
ATOM 2626 O O . LEU A 1 339 ? -47.658 34.930 69.932 1.00 74.88 339 LEU A O 1
ATOM 2630 N N . ARG A 1 340 ? -48.104 34.579 67.761 1.00 78.19 340 ARG A N 1
ATOM 2631 C CA . ARG A 1 340 ? -48.573 35.948 67.504 1.00 78.19 340 ARG A CA 1
ATOM 2632 C C . ARG A 1 340 ? -49.941 36.216 68.147 1.00 78.19 340 ARG A C 1
ATOM 2634 O O . ARG A 1 340 ? -50.178 37.332 68.609 1.00 78.19 340 ARG A O 1
ATOM 2641 N N . ALA A 1 341 ? -50.817 35.213 68.208 1.00 75.88 341 ALA A N 1
ATOM 2642 C CA . ALA A 1 341 ? -52.096 35.290 68.912 1.00 75.88 341 ALA A CA 1
ATOM 2643 C C . ALA A 1 341 ? -51.898 35.422 70.431 1.00 75.88 341 ALA A C 1
ATOM 2645 O O . ALA A 1 341 ? -52.480 36.315 71.049 1.00 75.88 341 ALA A O 1
ATOM 2646 N N . ASN A 1 342 ? -50.999 34.620 71.008 1.00 74.81 342 ASN A N 1
ATOM 2647 C CA . ASN A 1 342 ? -50.681 34.691 72.436 1.00 74.81 342 ASN A CA 1
ATOM 2648 C C . ASN A 1 342 ? -49.991 36.007 72.824 1.00 74.81 342 ASN A C 1
ATOM 2650 O O . ASN A 1 342 ? -50.294 36.570 73.875 1.00 74.81 342 ASN A O 1
ATOM 2654 N N . LEU A 1 343 ? -49.127 36.555 71.961 1.00 77.75 343 LEU A N 1
ATOM 2655 C CA . LEU A 1 343 ? -48.494 37.853 72.213 1.00 77.75 343 LEU A CA 1
ATOM 2656 C C . LEU A 1 343 ? -49.517 39.002 72.212 1.00 77.75 343 LEU A C 1
ATOM 2658 O O . LEU A 1 343 ? -49.432 39.895 73.048 1.00 77.75 343 LEU A O 1
ATOM 2662 N N . ARG A 1 344 ? -50.512 38.965 71.312 1.00 75.88 344 ARG A N 1
ATOM 2663 C CA . ARG A 1 344 ? -51.603 39.957 71.281 1.00 75.88 344 ARG A CA 1
ATOM 2664 C C . ARG A 1 344 ? -52.494 39.886 72.516 1.00 75.88 344 ARG A C 1
ATOM 2666 O O . ARG A 1 344 ? -52.888 40.932 73.022 1.00 75.88 344 ARG A O 1
ATOM 2673 N N . ALA A 1 345 ? -52.793 38.680 72.995 1.00 72.69 345 ALA A N 1
ATOM 2674 C CA . ALA A 1 345 ? -53.565 38.486 74.219 1.00 72.69 345 ALA A CA 1
ATOM 2675 C C . ALA A 1 345 ? -52.829 39.031 75.457 1.00 72.69 345 ALA A C 1
ATOM 2677 O O . ALA A 1 345 ? -53.463 39.600 76.338 1.00 72.69 345 ALA A O 1
ATOM 2678 N N . ALA A 1 346 ? -51.495 38.932 75.494 1.00 69.94 346 ALA A N 1
ATOM 2679 C CA . ALA A 1 346 ? -50.679 39.442 76.597 1.00 69.94 346 ALA A CA 1
ATOM 2680 C C . ALA A 1 346 ? -50.523 40.977 76.615 1.00 69.94 346 ALA A C 1
ATOM 2682 O O . ALA A 1 346 ? -50.263 41.547 77.668 1.00 69.94 346 ALA A O 1
ATOM 2683 N N . THR A 1 347 ? -50.682 41.658 75.474 1.00 70.81 347 THR A N 1
ATOM 2684 C CA . THR A 1 347 ? -50.579 43.131 75.377 1.00 70.81 347 THR A CA 1
ATOM 2685 C C . THR A 1 347 ? -51.917 43.864 75.507 1.00 70.81 347 THR A C 1
ATOM 2687 O O . THR A 1 347 ? -51.948 45.086 75.403 1.00 70.81 347 THR A O 1
ATOM 2690 N N . ALA A 1 348 ? -53.025 43.136 75.674 1.00 58.97 348 ALA A N 1
ATOM 2691 C CA . ALA A 1 348 ? -54.380 43.685 75.758 1.00 58.97 348 ALA A CA 1
ATOM 2692 C C . ALA A 1 348 ? -54.946 43.698 77.196 1.00 58.97 348 ALA A C 1
ATOM 2694 O O . ALA A 1 348 ? -56.157 43.579 77.382 1.00 58.97 348 ALA A O 1
ATOM 2695 N N . SER A 1 349 ? -54.085 43.836 78.210 1.00 48.38 349 SER A N 1
ATOM 2696 C CA . SER A 1 349 ? -54.466 44.140 79.600 1.00 48.38 349 SER A CA 1
ATOM 2697 C C . SER A 1 349 ? -53.831 45.430 80.081 1.00 48.38 349 SER A C 1
ATOM 2699 O O . SER A 1 349 ? -52.634 45.634 79.774 1.00 48.38 349 SER A O 1
#

Secondary structure (DSSP, 8-state):
-------------------HHHHHHHHHHHHHHHHHHHTTS--------------------------------------PPPP-PPPPTTS-HHHHHHHTTS-HHHHHHHHHHHHHHHHHHHHHHHHHHHHHHHHHHHGGGHHHHHHTT--HHHHHHHHHHHHHHHHHS-HHHHHHHHHHHHHHTT--HHHHHH-------HHHHHHHHHHHHHHHHHHHHHHHHHHHHHHHHHHHHHHHHHSGGGTTHHHHHHHHHHHHHTTS-SSHHHHHHHHHHH-HHHHHHHHHHHHHHHHHHHHHHHHHHHHHHHHHHTTS-S------------S---HHHHHHHHHHHHT--